Protein AF-0000000068954124 (afdb_homodimer)

Sequence (222 aa):
MAGISTHVLDVSLGRPVAGMQVELFDVATQPPRLIARTRTNHDGRTDTPMLPPAQARTGEFELRFWVADYFRTPDVFADIVPVRFTIADAAQHYHVPLLCSPWSFGTYRGSMAGISTHVLDVSLGRPVAGMQVELFDVATQPPRLIARTRTNHDGRTDTPMLPPAQARTGEFELRFWVADYFRTPDVFADIVPVRFTIADAAQHYHVPLLCSPWSFGTYRGS

Secondary structure (DSSP, 8-state):
--EEE-BEEETTTTEE--S-EEEEEETTSSS-EEEEEEE--TTSB-SS-SB-GGG---EEEEEEEEHHHHH--TT-S-SEEEEEEEES-TTSEEE--EEEETTEEEEE-B-/--EEE-BEEETTTTEE--S-EEEEEETTSSS-EEEEEEE--TTSB-SS-SB-GGG---EEEEEEEEHHHHH--TT-S-SEEEEEEEES-TTSEEE--EEEETTEEEEE-B-

Foldseek 3Di:
DFAEWEWEAAPVVRATQWFWKKWKWQVVDVVIHTQDIDTQHRRRIDPAGNTHLVRFDWGKMKMKIQPCVRVVDPQQDDRIDIDIDTDPDSVDYWYWYWYDHSHDIDIDTDD/DFAEWEAEAAVVVRATQWFWKKWKWQVVDVVIHTQDIDTAHRRRIDPAGNTHLVRQDWGKMKMKIQPCVRVVDPQQDDRIDIDIDTDPDSNDYWYWYWYDHSHDIDIDTDD

Organism: Cupriavidus necator (strain ATCC 17699 / DSM 428 / KCTC 22496 / NCIMB 10442 / H16 / Stanier 337) (NCBI:txid381666)

Nearest PDB structures (foldseek):
  8uw4-assembly2_F-2  TM=9.513E-01  e=6.719E-13  Herbaspirillum seropedicae
  2g5u-assembly1_B-2  TM=8.883E-01  e=4.784E-08  Homo sapiens
  8hy4-assembly1_A-2  TM=8.789E-01  e=9.890E-08  Homo sapiens
  7ybr-assembly1_A-2  TM=8.818E-01  e=1.106E-07  Homo sapiens
  5h0w-assembly1_A  TM=8.660E-01  e=3.997E-07  Homo sapiens

InterPro domains:
  IPR014306 Hydroxyisourate hydrolase [TIGR02962] (2-111)
  IPR014306 Hydroxyisourate hydrolase [cd05822] (2-111)
  IPR023416 Transthyretin/hydroxyisourate hydrolase domain [PF00576] (4-110)
  IPR023416 Transthyretin/hydroxyisourate hydrolase domain [PTHR10395] (4-111)
  IPR036817 Transthyretin/hydroxyisourate hydrolase domain superfamily [G3DSA:2.60.40.180] (1-111)
  IPR036817 Transthyretin/hydroxyisourate hydrolase domain superfamily [SSF49472] (2-111)

Solvent-accessible surface area (backbone atoms only — not comparable to full-atom values): 11209 Å² total; per-residue (Å²): 115,29,21,33,38,50,38,33,32,30,63,80,76,70,39,52,38,54,65,36,46,37,35,36,29,38,56,77,44,88,72,62,39,81,74,37,74,51,49,23,36,84,74,6,24,51,94,55,53,68,36,43,51,93,69,41,54,59,48,41,35,31,38,37,35,40,47,35,82,67,64,73,50,94,75,41,35,37,47,50,45,51,48,40,33,50,40,87,52,36,73,48,44,41,26,48,34,39,41,30,45,59,49,32,38,32,39,37,71,41,123,113,28,20,32,39,50,38,33,32,30,62,81,76,71,39,52,37,55,64,36,44,39,34,35,28,38,56,78,44,87,72,62,40,81,76,36,74,51,48,22,35,83,74,5,24,51,94,58,53,69,37,42,52,94,68,41,53,60,49,40,34,32,38,37,36,40,48,35,81,66,66,71,50,96,75,40,35,38,47,48,46,52,48,38,32,51,38,87,52,36,73,49,43,41,27,49,35,39,42,30,45,58,48,32,38,32,38,37,72,42,124

Structure (mmCIF, N/CA/C/O backbone):
data_AF-0000000068954124-model_v1
#
loop_
_entity.id
_entity.type
_entity.pdbx_description
1 polymer '5-hydroxyisourate hydrolase'
#
loop_
_atom_site.group_PDB
_atom_site.id
_atom_site.type_symbol
_atom_site.label_atom_id
_atom_site.label_alt_id
_atom_site.label_comp_id
_ato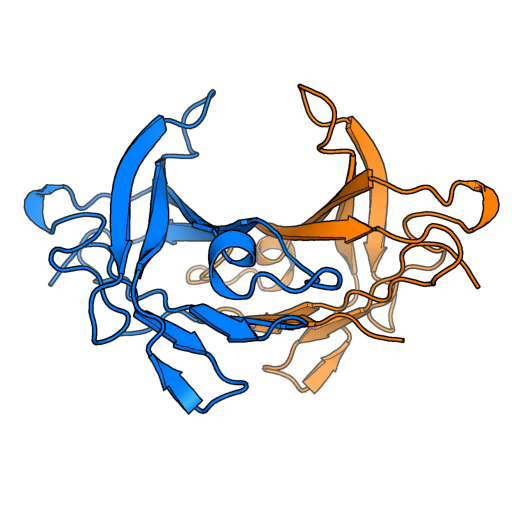m_site.label_asym_id
_atom_site.label_entity_id
_atom_site.label_seq_id
_atom_site.pdbx_PDB_ins_code
_atom_site.Cartn_x
_atom_site.Cartn_y
_atom_site.Cartn_z
_atom_site.occupancy
_atom_site.B_iso_or_equiv
_atom_site.auth_seq_id
_atom_site.auth_comp_id
_atom_site.auth_asym_id
_atom_site.auth_atom_id
_atom_site.pdbx_PDB_model_num
ATOM 1 N N . MET A 1 1 ? 1.041 24.094 5.43 1 79.06 1 MET A N 1
ATOM 2 C CA . MET A 1 1 ? 1.465 23.875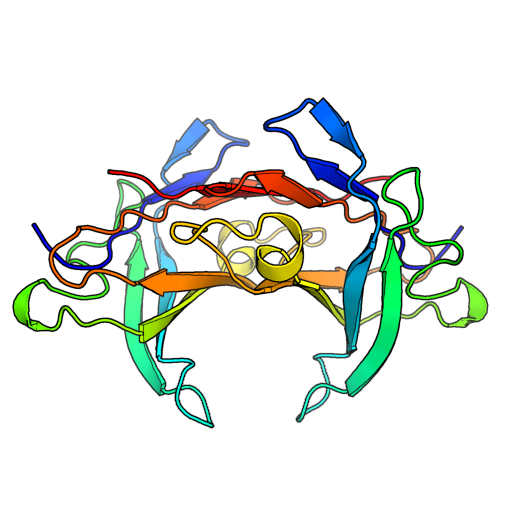 6.809 1 79.06 1 MET A CA 1
ATOM 3 C C . MET A 1 1 ? 1.896 22.438 7.027 1 79.06 1 MET A C 1
ATOM 5 O O . MET A 1 1 ? 1.489 21.547 6.285 1 79.06 1 MET A O 1
ATOM 9 N N . ALA A 1 2 ? 2.945 22.109 7.898 1 90.88 2 ALA A N 1
ATOM 10 C CA . ALA A 1 2 ? 3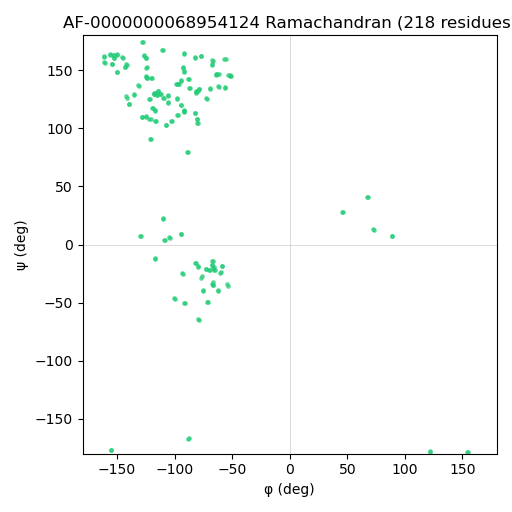.535 20.812 8.219 1 90.88 2 ALA A CA 1
ATOM 11 C C . ALA A 1 2 ? 2.475 19.828 8.711 1 90.88 2 ALA A C 1
ATOM 13 O O . ALA A 1 2 ? 1.356 20.234 9.047 1 90.88 2 ALA A O 1
ATOM 14 N N . GLY A 1 3 ? 2.832 18.516 8.609 1 95.75 3 GLY A N 1
ATOM 15 C CA . GLY A 1 3 ? 1.914 17.5 9.102 1 95.75 3 GLY A CA 1
ATOM 16 C C . GLY A 1 3 ? 1.503 16.5 8.039 1 95.75 3 GLY A C 1
ATOM 17 O O . GLY A 1 3 ? 2.084 16.469 6.953 1 95.75 3 GLY A O 1
ATOM 18 N N . ILE A 1 4 ? 0.629 15.586 8.477 1 97.75 4 ILE A N 1
ATOM 19 C CA . ILE A 1 4 ? 0.123 14.555 7.586 1 97.75 4 ILE A CA 1
ATOM 20 C C . ILE A 1 4 ? -1.399 14.641 7.5 1 97.75 4 ILE A C 1
ATOM 22 O O . ILE A 1 4 ? -2.084 14.656 8.523 1 97.75 4 ILE A O 1
ATOM 26 N N . SER A 1 5 ? -1.909 14.758 6.312 1 97.88 5 SER A N 1
ATOM 27 C CA . SER A 1 5 ? -3.346 14.695 6.059 1 97.88 5 SER A CA 1
ATOM 28 C C . SER A 1 5 ? -3.672 13.664 4.988 1 97.88 5 SER A C 1
ATOM 30 O O . SER A 1 5 ? -2.779 13.188 4.281 1 97.88 5 SER A O 1
ATOM 32 N N . THR A 1 6 ? -4.938 13.273 4.949 1 98.31 6 THR A N 1
ATOM 33 C CA . THR A 1 6 ? -5.34 12.297 3.945 1 98.31 6 THR A CA 1
ATOM 34 C C . THR A 1 6 ? -6.758 12.578 3.453 1 98.31 6 THR A C 1
ATOM 36 O O . THR A 1 6 ? -7.469 13.398 4.035 1 98.31 6 THR A O 1
ATOM 39 N N . HIS A 1 7 ? -7.027 12.023 2.32 1 98.25 7 HIS A N 1
ATOM 40 C CA . HIS A 1 7 ? -8.32 11.992 1.648 1 98.25 7 HIS A CA 1
ATOM 41 C C . HIS A 1 7 ? -8.555 10.641 0.982 1 98.25 7 HIS A C 1
ATOM 43 O O . HIS A 1 7 ? -7.691 10.141 0.253 1 98.25 7 HIS A O 1
ATOM 49 N N . VAL A 1 8 ? -9.703 10.023 1.312 1 98.81 8 VAL A N 1
ATOM 50 C CA . VAL A 1 8 ? -9.992 8.734 0.701 1 98.81 8 VAL A CA 1
ATOM 51 C C . VAL A 1 8 ? -11.133 8.875 -0.304 1 98.81 8 VAL A C 1
ATOM 53 O O . VAL A 1 8 ? -12.188 9.422 0.021 1 98.81 8 VAL A O 1
ATOM 56 N N . LEU A 1 9 ? -10.914 8.453 -1.483 1 98.81 9 LEU A N 1
ATOM 57 C CA . LEU A 1 9 ? -11.891 8.492 -2.561 1 98.81 9 LEU A CA 1
ATOM 58 C C . LEU A 1 9 ? -12.219 7.078 -3.045 1 98.81 9 LEU A C 1
ATOM 60 O O . LEU A 1 9 ? -11.312 6.289 -3.314 1 98.81 9 LEU A O 1
ATOM 64 N N . ASP A 1 10 ? -13.516 6.715 -3.141 1 98.38 10 ASP A N 1
ATOM 65 C CA . ASP A 1 10 ? -13.984 5.539 -3.865 1 98.38 10 ASP A CA 1
ATOM 66 C C . ASP A 1 10 ? -14.047 5.809 -5.367 1 98.38 10 ASP A C 1
ATOM 68 O O . ASP A 1 10 ? -14.977 6.449 -5.848 1 98.38 10 ASP A O 1
ATOM 72 N N . VAL A 1 11 ? -13.109 5.27 -6.012 1 97.81 11 VAL A N 1
ATOM 73 C CA . VAL A 1 11 ? -13.008 5.621 -7.426 1 97.81 11 VAL A CA 1
ATOM 74 C C . VAL A 1 11 ? -14.023 4.82 -8.234 1 97.81 11 VAL A C 1
ATOM 76 O O . VAL A 1 11 ? -14.328 5.168 -9.375 1 97.81 11 VAL A O 1
ATOM 79 N N . SER A 1 12 ? -14.555 3.715 -7.715 1 95.62 12 SER A N 1
ATOM 80 C CA . SER A 1 12 ? -15.594 2.957 -8.414 1 95.62 12 SER A CA 1
ATOM 81 C C . SER A 1 12 ? -16.906 3.725 -8.445 1 95.62 12 SER A C 1
ATOM 83 O O . SER A 1 12 ? -17.734 3.51 -9.336 1 95.62 12 SER A O 1
ATOM 85 N N . LEU A 1 13 ? -17.109 4.645 -7.578 1 96.44 13 LEU A N 1
ATOM 86 C CA . LEU A 1 13 ? -18.344 5.43 -7.512 1 96.44 13 LEU A CA 1
ATOM 87 C C . LEU A 1 13 ? -18.062 6.902 -7.777 1 96.44 13 LEU A C 1
ATOM 89 O O . LEU A 1 13 ? -18.984 7.691 -7.969 1 96.44 13 LEU A O 1
ATOM 93 N N . GLY A 1 14 ? -16.812 7.27 -7.766 1 97.31 14 GLY A N 1
ATOM 94 C CA . GLY A 1 14 ? -16.422 8.664 -7.953 1 97.31 14 GLY A CA 1
ATOM 95 C C . GLY A 1 14 ? -16.844 9.555 -6.801 1 97.31 14 GLY A C 1
ATOM 96 O O . GLY A 1 14 ? -17.297 10.68 -7.02 1 97.31 14 GLY A O 1
ATOM 97 N N . ARG A 1 15 ? -16.688 9.031 -5.566 1 98.31 15 ARG A N 1
ATOM 98 C CA . ARG A 1 15 ? -17.141 9.797 -4.406 1 98.31 15 ARG A CA 1
ATOM 99 C C . ARG A 1 15 ? -16.188 9.625 -3.234 1 98.31 15 ARG A C 1
ATOM 101 O O . ARG A 1 15 ? -15.492 8.617 -3.133 1 98.31 15 ARG A O 1
ATOM 108 N N . PRO A 1 16 ? -16.203 10.664 -2.316 1 98.62 16 PRO A N 1
ATOM 109 C CA . PRO A 1 16 ? -15.414 10.5 -1.093 1 98.62 16 PRO A CA 1
ATOM 110 C C . PRO A 1 16 ? -15.898 9.336 -0.234 1 98.62 16 PRO A C 1
ATOM 112 O O . PRO A 1 16 ? -17.094 9.016 -0.235 1 98.62 16 PRO A O 1
ATOM 115 N N . VAL A 1 17 ? -15.016 8.703 0.433 1 98.56 17 VAL A N 1
ATOM 116 C CA . VAL A 1 17 ? -15.352 7.609 1.34 1 98.56 17 VAL A CA 1
ATOM 117 C C . VAL A 1 17 ? -15.562 8.156 2.752 1 98.56 17 VAL A C 1
ATOM 119 O O . VAL A 1 17 ? -14.625 8.672 3.367 1 98.56 17 VAL A O 1
ATOM 122 N N . ALA A 1 18 ? -16.734 8.086 3.279 1 98.31 18 ALA A N 1
ATOM 123 C CA . ALA A 1 18 ? -17.047 8.492 4.648 1 98.31 18 ALA A CA 1
ATOM 124 C C . ALA A 1 18 ? -17.047 7.293 5.59 1 98.31 18 ALA A C 1
ATOM 126 O O . ALA A 1 18 ? -17.5 6.207 5.223 1 98.31 18 ALA A O 1
ATOM 127 N N . GLY A 1 19 ? -16.469 7.465 6.797 1 98.19 19 GLY A N 1
ATOM 128 C CA . GLY A 1 19 ? -16.625 6.492 7.871 1 98.19 19 GLY A CA 1
ATOM 129 C C . GLY A 1 19 ? -15.555 5.41 7.84 1 98.19 19 GLY A C 1
ATOM 130 O O . GLY A 1 19 ? -15.656 4.422 8.57 1 98.19 19 GLY A O 1
ATOM 131 N N . MET A 1 20 ? -14.586 5.531 7.008 1 98.44 20 MET A N 1
ATOM 132 C CA . MET A 1 20 ? -13.516 4.539 6.996 1 98.44 20 MET A CA 1
ATOM 133 C C . MET A 1 20 ? -12.531 4.793 8.125 1 98.44 20 MET A C 1
ATOM 135 O O . MET A 1 20 ? -12.086 5.926 8.328 1 98.44 20 MET A O 1
ATOM 139 N N . GLN A 1 21 ? -12.18 3.727 8.836 1 98.62 21 GLN A N 1
ATOM 140 C CA . GLN A 1 21 ? -11.133 3.828 9.844 1 98.62 21 GLN A CA 1
ATOM 141 C C . GLN A 1 21 ? -9.766 4.039 9.195 1 98.62 21 GLN A C 1
ATOM 143 O O . GLN A 1 21 ? -9.43 3.375 8.211 1 98.62 21 GLN A O 1
ATOM 148 N N . VAL A 1 22 ? -9 4.969 9.719 1 98.81 22 VAL A N 1
ATOM 149 C CA . VAL A 1 22 ? -7.625 5.258 9.32 1 98.81 22 VAL A CA 1
ATOM 150 C C . VAL A 1 22 ? -6.734 5.352 10.562 1 98.81 22 VAL A C 1
ATOM 152 O O . VAL A 1 22 ? -7.121 5.953 11.562 1 98.81 22 VAL A O 1
ATOM 155 N N . GLU A 1 23 ? -5.578 4.75 10.445 1 98.88 23 GLU A N 1
ATOM 156 C CA . GLU A 1 23 ? -4.582 4.809 11.516 1 98.88 23 GLU A CA 1
ATOM 157 C C . GLU A 1 23 ? -3.246 5.328 11 1 98.88 23 GLU A C 1
ATOM 159 O O . GLU A 1 23 ? -2.857 5.043 9.867 1 98.88 23 GLU A O 1
ATOM 164 N N . LEU A 1 24 ? -2.58 6.07 11.852 1 98.81 24 LEU A N 1
ATOM 165 C CA . LEU A 1 24 ? -1.217 6.508 11.578 1 98.81 24 LEU A CA 1
ATOM 166 C C . LEU A 1 24 ? -0.238 5.902 12.578 1 98.81 24 LEU A C 1
ATOM 168 O O . LEU A 1 24 ? -0.451 5.988 13.789 1 98.81 24 LEU A O 1
ATOM 172 N N . PHE A 1 25 ? 0.817 5.297 12.039 1 98.69 25 PHE A N 1
ATOM 173 C CA . PHE A 1 25 ? 1.837 4.676 12.875 1 98.69 25 PHE A CA 1
ATOM 174 C C . PHE A 1 25 ? 3.201 5.309 12.633 1 98.69 25 PHE A C 1
ATOM 176 O O . PHE A 1 25 ? 3.514 5.703 11.508 1 98.69 25 PHE A O 1
ATOM 183 N N . ASP A 1 26 ? 3.98 5.438 13.734 1 98.19 26 ASP A N 1
ATOM 184 C CA . ASP A 1 26 ? 5.43 5.559 13.633 1 98.19 26 ASP A CA 1
ATOM 185 C C . ASP A 1 26 ? 6.09 4.191 13.477 1 98.19 26 ASP A C 1
ATOM 187 O O . ASP A 1 26 ? 6.102 3.389 14.414 1 98.19 26 ASP A O 1
ATOM 191 N N . VAL A 1 27 ? 6.676 3.961 12.312 1 97.38 27 VAL A N 1
ATOM 192 C CA . VAL A 1 27 ? 7.168 2.611 12.055 1 97.38 27 VAL A CA 1
ATOM 193 C C . VAL A 1 27 ? 8.688 2.576 12.211 1 97.38 27 VAL A C 1
ATOM 195 O O . VAL A 1 27 ? 9.32 1.562 11.914 1 97.38 27 VAL A O 1
ATOM 198 N N . ALA A 1 28 ? 9.273 3.613 12.625 1 94.56 28 ALA A N 1
ATOM 199 C CA . ALA A 1 28 ? 10.688 3.609 12.984 1 94.56 28 ALA A CA 1
ATOM 200 C C . ALA A 1 28 ? 10.914 2.863 14.297 1 94.56 28 ALA A C 1
ATOM 202 O O . ALA A 1 28 ? 12.039 2.455 14.602 1 94.56 28 ALA A O 1
ATOM 203 N N . THR A 1 29 ? 9.859 2.754 15.07 1 91.31 29 THR A N 1
ATOM 204 C CA . THR A 1 29 ? 9.945 2.016 16.328 1 91.31 29 THR A CA 1
ATOM 205 C C . THR A 1 29 ? 9.531 0.56 16.125 1 91.31 29 THR A C 1
ATOM 207 O O . THR A 1 29 ? 8.766 0.245 15.211 1 91.31 29 THR A O 1
ATOM 210 N N . GLN A 1 30 ? 10.07 -0.326 16.984 1 88.5 30 GLN A N 1
ATOM 211 C CA . GLN A 1 30 ? 9.695 -1.735 16.969 1 88.5 30 GLN A CA 1
ATOM 212 C C . GLN A 1 30 ? 9.219 -2.189 18.344 1 88.5 30 GLN A C 1
ATOM 214 O O . GLN A 1 30 ? 10 -2.215 19.297 1 88.5 30 GLN A O 1
ATOM 219 N N . PRO A 1 31 ? 7.949 -2.492 18.594 1 93.25 31 PRO A N 1
ATOM 220 C CA . PRO A 1 31 ? 6.93 -2.535 17.531 1 93.25 31 PRO A CA 1
ATOM 221 C C . PRO A 1 31 ? 6.473 -1.145 17.109 1 93.25 31 PRO A C 1
ATOM 223 O O . PRO A 1 31 ? 6.742 -0.158 17.797 1 93.25 31 PRO A O 1
ATOM 226 N N . PRO A 1 32 ? 5.812 -1.054 15.875 1 96.38 32 PRO A N 1
ATOM 227 C CA . PRO A 1 32 ? 5.281 0.245 15.453 1 96.38 32 PRO A CA 1
ATOM 228 C C . PRO A 1 32 ? 4.41 0.903 16.516 1 96.38 32 PRO A C 1
ATOM 230 O O . PRO A 1 32 ? 3.637 0.221 17.203 1 96.38 32 PRO A O 1
ATOM 233 N N . ARG A 1 33 ? 4.508 2.203 16.562 1 97.75 33 ARG A N 1
ATOM 234 C CA . ARG A 1 33 ? 3.742 2.947 17.562 1 97.75 33 ARG A CA 1
ATOM 235 C C . ARG A 1 33 ? 2.559 3.664 16.906 1 97.75 33 ARG A C 1
ATOM 237 O O . ARG A 1 33 ? 2.73 4.43 15.961 1 97.75 33 ARG A O 1
ATOM 244 N N . LEU A 1 34 ? 1.387 3.428 17.5 1 98.44 34 LEU A N 1
ATOM 245 C CA . LEU A 1 34 ? 0.181 4.113 17.047 1 98.44 34 LEU A CA 1
ATOM 246 C C . LEU A 1 34 ? 0.207 5.582 17.453 1 98.44 34 LEU A C 1
ATOM 248 O O . LEU A 1 34 ? 0.395 5.906 18.625 1 98.44 34 LEU A O 1
ATOM 252 N N . ILE A 1 35 ? 0.043 6.492 16.5 1 98.06 35 ILE A N 1
ATOM 253 C CA . ILE A 1 35 ? 0.047 7.934 16.75 1 98.06 35 ILE A CA 1
ATOM 254 C C . ILE A 1 35 ? -1.389 8.453 16.797 1 98.06 35 ILE A C 1
ATOM 256 O O . ILE A 1 35 ? -1.73 9.25 17.672 1 98.06 35 ILE A O 1
ATOM 260 N N . ALA A 1 36 ? -2.191 8.039 15.836 1 98.19 36 ALA A N 1
ATOM 261 C CA . ALA A 1 36 ? -3.57 8.508 15.734 1 98.19 36 ALA A CA 1
ATOM 262 C C . ALA A 1 36 ? -4.465 7.445 15.102 1 98.19 36 ALA A C 1
ATOM 264 O O . ALA A 1 36 ? -4 6.621 14.312 1 98.19 36 ALA A O 1
ATOM 265 N N . ARG A 1 37 ? -5.664 7.402 15.469 1 98.62 37 ARG A N 1
ATOM 266 C CA . ARG A 1 37 ? -6.75 6.609 14.898 1 98.62 37 ARG A CA 1
ATOM 267 C C . ARG A 1 37 ? -8.016 7.438 14.75 1 98.62 37 ARG A C 1
ATOM 269 O O . ARG A 1 37 ? -8.438 8.117 15.688 1 98.62 37 ARG A O 1
ATOM 276 N N . THR A 1 38 ? -8.57 7.418 13.633 1 98.56 38 THR A N 1
ATOM 277 C CA . THR A 1 38 ? -9.789 8.18 13.398 1 98.56 38 THR A CA 1
ATOM 278 C C . THR A 1 38 ? -10.594 7.574 12.25 1 98.56 38 THR A C 1
ATOM 280 O O . THR A 1 38 ? -10.312 6.453 11.812 1 98.56 38 THR A O 1
ATOM 283 N N . ARG A 1 39 ? -11.719 8.195 11.867 1 98.62 39 ARG A N 1
ATOM 284 C CA . ARG A 1 39 ? -12.547 7.828 10.719 1 98.62 39 ARG A CA 1
ATOM 285 C C . ARG A 1 39 ? -12.719 9.008 9.773 1 98.62 39 ARG A C 1
ATOM 287 O O . ARG A 1 39 ? -12.805 10.156 10.211 1 98.62 39 ARG A O 1
ATOM 294 N N . THR A 1 40 ? -12.742 8.711 8.516 1 98.75 40 THR A N 1
ATOM 295 C CA . THR A 1 40 ? -12.961 9.773 7.543 1 98.75 40 THR A CA 1
ATOM 296 C C . THR A 1 40 ? -14.352 10.383 7.715 1 98.75 40 THR A C 1
ATOM 298 O O . THR A 1 40 ? -15.297 9.695 8.102 1 98.75 40 THR A O 1
ATOM 301 N N . ASN A 1 41 ? -14.453 11.703 7.453 1 98.69 41 ASN A N 1
ATOM 302 C CA . ASN A 1 41 ? -15.727 12.398 7.531 1 98.69 41 ASN A CA 1
ATOM 303 C C . ASN A 1 41 ? -16.5 12.328 6.211 1 98.69 41 ASN A C 1
ATOM 305 O O . ASN A 1 41 ? -16.172 11.508 5.348 1 98.69 41 ASN A O 1
ATOM 309 N N . HIS A 1 42 ? -17.531 13.133 6.035 1 98.19 42 HIS A N 1
ATOM 310 C CA . HIS A 1 42 ? -18.422 13.062 4.883 1 98.19 42 HIS A CA 1
ATOM 311 C C . HIS A 1 42 ? -17.688 13.43 3.596 1 98.19 42 HIS A C 1
ATOM 313 O O . HIS A 1 42 ? -18.141 13.07 2.502 1 98.19 42 HIS A O 1
ATOM 319 N N . ASP A 1 43 ? -16.578 14.156 3.693 1 98.25 43 ASP A N 1
ATOM 320 C CA . ASP A 1 43 ? -15.773 14.547 2.537 1 98.25 43 ASP A CA 1
ATOM 321 C C . ASP A 1 43 ? -14.625 13.562 2.301 1 98.25 43 ASP A C 1
ATOM 323 O O . ASP A 1 43 ? -13.703 13.844 1.537 1 98.25 43 ASP A O 1
ATOM 327 N N . GLY A 1 44 ? -14.617 12.461 2.99 1 98.69 44 GLY A N 1
ATOM 328 C CA . GLY A 1 44 ? -13.555 11.484 2.844 1 98.69 44 GLY A CA 1
ATOM 329 C C . GLY A 1 44 ? -12.242 11.93 3.459 1 98.69 44 GLY A C 1
ATOM 330 O O . GLY A 1 44 ? -11.188 11.383 3.135 1 98.69 44 GLY A O 1
ATOM 331 N N . ARG A 1 45 ? -12.305 12.969 4.254 1 98.62 45 ARG A N 1
ATOM 332 C CA . ARG A 1 45 ? -11.141 13.523 4.938 1 98.62 45 ARG A CA 1
ATOM 333 C C . ARG A 1 45 ? -11.219 13.273 6.441 1 98.62 45 ARG A C 1
ATOM 335 O O . ARG A 1 45 ? -12.203 12.727 6.934 1 98.62 45 ARG A O 1
ATOM 342 N N . THR A 1 46 ? -10.117 13.5 7.125 1 98.12 46 THR A N 1
ATOM 343 C CA . THR A 1 46 ? -10.164 13.531 8.586 1 98.12 46 THR A CA 1
ATOM 344 C C . THR A 1 46 ? -10.406 14.953 9.086 1 98.12 46 THR A C 1
ATOM 346 O O . THR A 1 46 ? -9.953 15.922 8.461 1 98.12 46 THR A O 1
ATOM 349 N N . ASP A 1 47 ? -11.086 15.039 10.234 1 97.5 47 ASP A N 1
ATOM 350 C CA . ASP A 1 47 ? -11.453 16.359 10.75 1 97.5 47 ASP A CA 1
ATOM 351 C C . ASP A 1 47 ? -10.211 17.141 11.164 1 97.5 47 ASP A C 1
ATOM 353 O O . ASP A 1 47 ? -10.203 18.375 11.109 1 97.5 47 ASP A O 1
ATOM 357 N N . THR A 1 48 ? -9.242 16.531 11.664 1 96.62 48 THR A N 1
ATOM 358 C CA . THR A 1 48 ? -7.938 17.094 11.992 1 96.62 48 THR A CA 1
ATOM 359 C C . THR A 1 48 ? -6.824 16.312 11.305 1 96.62 48 THR A C 1
ATOM 361 O O . THR A 1 48 ? -7 15.148 10.961 1 96.62 48 THR A O 1
ATOM 364 N N . PRO A 1 49 ? -5.727 17.031 11.039 1 97 49 PRO A N 1
ATOM 365 C CA . PRO A 1 49 ? -4.617 16.266 10.453 1 97 49 PRO A CA 1
ATOM 366 C C . PRO A 1 49 ? -4.258 15.031 11.258 1 97 49 PRO A C 1
ATOM 368 O O . PRO A 1 49 ? -4.34 15.047 12.492 1 97 49 PRO A O 1
ATOM 371 N N . MET A 1 50 ? -3.844 13.984 10.523 1 98.06 50 MET A N 1
ATOM 372 C CA . MET A 1 50 ? -3.422 12.75 11.18 1 98.06 50 MET A CA 1
ATOM 373 C C . MET A 1 50 ? -2.207 12.992 12.07 1 98.06 50 MET A C 1
ATOM 375 O O . MET A 1 50 ? -2.061 12.359 13.117 1 98.06 50 MET A O 1
ATOM 379 N N . LEU A 1 51 ? -1.328 13.781 11.633 1 97.75 51 LEU A N 1
ATOM 380 C CA . LEU A 1 51 ? -0.242 14.375 12.406 1 97.75 51 LEU A CA 1
ATOM 381 C C . LEU A 1 51 ? -0.302 15.891 12.344 1 97.75 51 LEU A C 1
ATOM 383 O O . LEU A 1 51 ? 0.005 16.484 11.312 1 97.75 51 LEU A O 1
ATOM 387 N N . PRO A 1 52 ? -0.678 16.531 13.445 1 95.5 52 PRO A N 1
ATOM 388 C CA . PRO A 1 52 ? -0.779 18 13.406 1 95.5 52 PRO A CA 1
ATOM 389 C C . PRO A 1 52 ? 0.579 18.672 13.25 1 95.5 52 PRO A C 1
ATOM 391 O O . PRO A 1 52 ? 1.61 18.094 13.586 1 95.5 52 PRO A O 1
ATOM 394 N N . PRO A 1 53 ? 0.491 19.906 12.773 1 94.75 53 PRO A N 1
ATOM 395 C CA . PRO A 1 53 ? 1.74 20.625 12.547 1 94.75 53 PRO A CA 1
ATOM 396 C C . PRO A 1 53 ? 2.629 20.688 13.789 1 94.75 53 PRO A C 1
ATOM 398 O O . PRO A 1 53 ? 3.854 20.594 13.68 1 94.75 53 PRO A O 1
ATOM 401 N N . ALA A 1 54 ? 2.086 20.766 14.945 1 95 54 ALA A N 1
ATOM 402 C CA . ALA A 1 54 ? 2.84 20.906 16.188 1 95 54 ALA A CA 1
ATOM 403 C C . ALA A 1 54 ? 3.66 19.641 16.469 1 95 54 ALA A C 1
ATOM 405 O O . ALA A 1 54 ? 4.621 19.688 17.234 1 95 54 ALA A O 1
ATOM 406 N N . GLN A 1 55 ? 3.32 18.547 15.883 1 95.75 55 GLN A N 1
ATOM 407 C CA . GLN A 1 55 ? 4 17.281 16.109 1 95.75 55 GLN A CA 1
ATOM 408 C C . GLN A 1 55 ? 4.828 16.875 14.891 1 95.75 55 GLN A C 1
ATOM 410 O O . GLN A 1 55 ? 5.367 15.766 14.844 1 95.75 55 GLN A O 1
ATOM 415 N N . ALA A 1 56 ? 4.852 17.734 13.906 1 95.38 56 ALA A N 1
ATOM 416 C CA . ALA A 1 56 ? 5.551 17.422 12.664 1 95.38 56 ALA A CA 1
ATOM 417 C C . ALA A 1 56 ? 7.012 17.078 12.93 1 95.38 56 ALA A C 1
ATOM 419 O O . ALA A 1 56 ? 7.684 17.75 13.719 1 95.38 56 ALA A O 1
ATOM 420 N N . ARG A 1 57 ? 7.527 16.047 12.32 1 95.81 57 ARG A N 1
ATOM 421 C CA . ARG A 1 57 ? 8.898 15.57 12.445 1 95.81 57 ARG A CA 1
ATOM 422 C C . ARG A 1 57 ? 9.273 14.664 11.273 1 95.81 57 ARG A C 1
ATOM 424 O O . ARG A 1 57 ? 8.391 14.102 10.617 1 95.81 57 ARG A O 1
ATOM 431 N N . THR A 1 58 ? 10.539 14.594 11.055 1 95.81 58 THR A N 1
ATOM 432 C CA . THR A 1 58 ? 11.039 13.609 10.102 1 95.81 58 THR A CA 1
ATOM 433 C C . THR A 1 58 ? 10.844 12.195 10.633 1 95.81 58 THR A C 1
ATOM 435 O O . THR A 1 58 ? 10.711 11.992 11.844 1 95.81 58 THR A O 1
ATOM 438 N N . GLY A 1 59 ? 10.766 11.234 9.742 1 95.19 59 GLY A N 1
ATOM 439 C CA . GLY A 1 59 ? 10.617 9.852 10.172 1 95.19 59 GLY A CA 1
ATOM 440 C C . GLY A 1 59 ? 9.938 8.969 9.141 1 95.19 59 GLY A C 1
ATOM 441 O O . GLY A 1 59 ? 9.75 9.3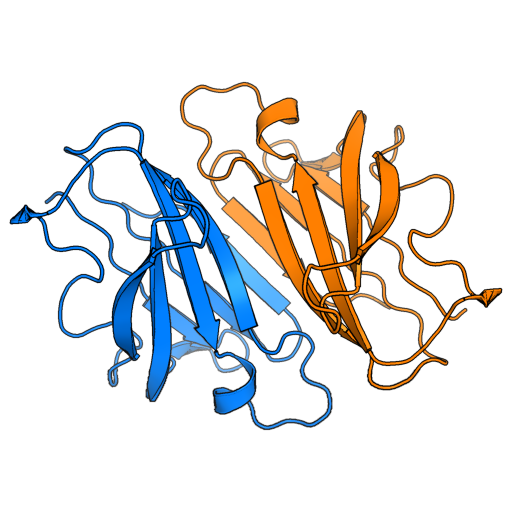83 7.996 1 95.19 59 GLY A O 1
ATOM 442 N N . GLU A 1 60 ? 9.773 7.758 9.531 1 96.88 60 GLU A N 1
ATOM 443 C CA . GLU A 1 60 ? 9.078 6.75 8.742 1 96.88 60 GLU A CA 1
ATOM 444 C C . GLU A 1 60 ? 7.691 6.461 9.312 1 96.88 60 GLU A C 1
ATOM 446 O O . GLU A 1 60 ? 7.559 6.078 10.477 1 96.88 60 GLU A O 1
ATOM 451 N N . PHE A 1 61 ? 6.723 6.656 8.477 1 98.12 61 PHE A N 1
ATOM 452 C CA . PHE A 1 61 ? 5.336 6.559 8.906 1 98.12 61 PHE A CA 1
ATOM 453 C C . PHE A 1 61 ? 4.562 5.57 8.047 1 98.12 61 PHE A C 1
ATOM 455 O O . PHE A 1 61 ? 5.012 5.207 6.953 1 98.12 61 PHE A O 1
ATOM 462 N N . GLU A 1 62 ? 3.482 5.129 8.578 1 98.75 62 GLU A N 1
ATOM 463 C CA . GLU A 1 62 ? 2.557 4.273 7.844 1 98.75 62 GLU A CA 1
ATOM 464 C C . GLU A 1 62 ? 1.106 4.652 8.133 1 98.75 62 GLU A C 1
ATOM 466 O O . GLU A 1 62 ? 0.699 4.727 9.297 1 98.75 62 GLU A O 1
ATOM 471 N N . LEU A 1 63 ? 0.396 5 7.094 1 98.81 63 LEU A N 1
ATOM 472 C CA . LEU A 1 63 ? -1.06 5.055 7.184 1 98.81 63 LEU A CA 1
ATOM 473 C C . LEU A 1 63 ? -1.672 3.689 6.883 1 98.81 63 LEU A C 1
ATOM 475 O O . LEU A 1 63 ? -1.26 3.014 5.941 1 98.81 63 LEU A O 1
ATOM 479 N N . ARG A 1 64 ? -2.602 3.256 7.656 1 98.81 64 ARG A N 1
ATOM 480 C CA . ARG A 1 64 ? -3.361 2.037 7.402 1 98.81 64 ARG A CA 1
ATOM 481 C C . ARG A 1 64 ? -4.84 2.348 7.188 1 98.81 64 ARG A C 1
ATOM 483 O O . ARG A 1 64 ? -5.504 2.871 8.086 1 98.81 64 ARG A O 1
ATOM 490 N N . PHE A 1 65 ? -5.301 2.084 6.02 1 98.81 65 PHE A N 1
ATOM 491 C CA . PHE A 1 65 ? -6.695 2.285 5.652 1 98.81 65 PHE A CA 1
ATOM 492 C C . PHE A 1 65 ? -7.477 0.978 5.75 1 98.81 65 PHE A C 1
ATOM 494 O O . PHE A 1 65 ? -7.105 -0.018 5.121 1 98.81 65 PHE A O 1
ATOM 501 N N . TRP A 1 66 ? -8.539 0.976 6.488 1 97.75 66 TRP A N 1
ATOM 502 C CA . TRP A 1 66 ? -9.336 -0.231 6.688 1 97.75 66 TRP A CA 1
ATOM 503 C C . TRP A 1 66 ? -10.398 -0.364 5.605 1 97.75 66 TRP A C 1
ATOM 505 O O . TRP A 1 66 ? -11.586 -0.176 5.871 1 97.75 66 TRP A O 1
ATOM 515 N N . VAL A 1 67 ? -10.047 -0.817 4.477 1 97.19 67 VAL A N 1
ATOM 516 C CA . VAL A 1 67 ? -10.797 -0.734 3.225 1 97.19 67 VAL A CA 1
ATOM 517 C C . VAL A 1 67 ? -11.945 -1.738 3.244 1 97.19 67 VAL A C 1
ATOM 519 O O . VAL A 1 67 ? -13.062 -1.42 2.834 1 97.19 67 VAL A O 1
ATOM 522 N N . ALA A 1 68 ? -11.703 -2.891 3.77 1 94.12 68 ALA A N 1
ATOM 523 C CA . ALA A 1 68 ? -12.719 -3.941 3.689 1 94.12 68 ALA A CA 1
ATOM 524 C C . ALA A 1 68 ? -13.945 -3.588 4.523 1 94.12 68 ALA A C 1
ATOM 526 O O . ALA A 1 68 ? -15.07 -3.967 4.18 1 94.12 68 ALA A O 1
ATOM 527 N N . ASP A 1 69 ? -13.703 -2.916 5.609 1 93.62 69 ASP A N 1
ATOM 528 C CA . ASP A 1 69 ? -14.812 -2.52 6.477 1 93.62 69 ASP A CA 1
ATOM 529 C C . ASP A 1 69 ? -15.805 -1.63 5.727 1 93.62 69 ASP A C 1
ATOM 531 O O . ASP A 1 69 ? -16.984 -1.608 6.047 1 93.62 69 ASP A O 1
ATOM 535 N N . TYR A 1 70 ? -15.367 -0.962 4.688 1 94.06 70 TYR A N 1
ATOM 536 C CA . TYR A 1 70 ? -16.203 -0.04 3.916 1 94.06 70 TYR A CA 1
ATOM 537 C C . TYR A 1 70 ? -16.875 -0.758 2.758 1 94.06 70 TYR A C 1
ATOM 539 O O . TYR A 1 70 ? -18.094 -0.63 2.57 1 94.06 70 TYR A O 1
ATOM 547 N N . PHE A 1 71 ? -16.234 -1.469 1.965 1 92.88 71 PHE A N 1
ATOM 548 C CA . PHE A 1 71 ? -16.781 -2.07 0.755 1 92.88 71 PHE A CA 1
ATOM 549 C C . PHE A 1 71 ? -17.641 -3.279 1.094 1 92.88 71 PHE A C 1
ATOM 551 O O . PHE A 1 71 ? -18.562 -3.619 0.346 1 92.88 71 PHE A O 1
ATOM 558 N N . ARG A 1 72 ? -17.484 -3.998 2.123 1 85.31 72 ARG A N 1
ATOM 559 C CA . ARG A 1 72 ? -18.234 -5.121 2.662 1 85.31 72 ARG A CA 1
ATOM 560 C C . ARG A 1 72 ? -18.594 -6.121 1.566 1 85.31 72 ARG A C 1
ATOM 562 O O . ARG A 1 72 ? -19.719 -6.605 1.498 1 85.31 72 ARG A O 1
ATOM 569 N N . THR A 1 73 ? -17.891 -6.281 0.498 1 85.44 73 THR A N 1
ATOM 570 C CA . THR A 1 73 ? -18.016 -7.328 -0.511 1 85.44 73 THR A CA 1
ATOM 571 C C . THR A 1 73 ? -17.062 -8.484 -0.223 1 85.44 73 THR A C 1
ATOM 573 O O . THR A 1 73 ? -15.938 -8.273 0.22 1 85.44 73 THR A O 1
ATOM 576 N N . PRO A 1 74 ? -17.578 -9.68 -0.458 1 81.62 74 PRO A N 1
ATOM 577 C CA . PRO A 1 74 ? -16.75 -10.844 -0.116 1 81.62 74 PRO A CA 1
ATOM 578 C C . PRO A 1 74 ? -15.508 -10.961 -0.991 1 81.62 74 PRO A C 1
ATOM 580 O O . PRO A 1 74 ? -14.562 -11.664 -0.63 1 81.62 74 PRO A O 1
ATOM 583 N N . ASP A 1 75 ? -15.461 -10.266 -2.045 1 84.75 75 ASP A N 1
ATOM 584 C CA . ASP A 1 75 ? -14.344 -10.469 -2.961 1 84.75 75 ASP A CA 1
ATOM 585 C C . ASP A 1 75 ? -13.406 -9.266 -2.957 1 84.75 75 ASP A C 1
ATOM 587 O O . ASP A 1 75 ? -12.688 -9.031 -3.93 1 84.75 75 ASP A O 1
ATOM 591 N N . VAL A 1 76 ? -13.492 -8.547 -1.866 1 90.19 76 VAL A N 1
ATOM 592 C CA . VAL A 1 76 ? -12.594 -7.402 -1.777 1 90.19 76 VAL A CA 1
ATOM 593 C C . VAL A 1 76 ? -11.141 -7.879 -1.795 1 90.19 76 VAL A C 1
ATOM 595 O O . VAL A 1 76 ? -10.805 -8.883 -1.172 1 90.19 76 VAL A O 1
ATOM 598 N N . PHE A 1 77 ? -10.391 -7.172 -2.557 1 92.56 77 PHE A N 1
ATOM 599 C CA . PHE A 1 77 ? -8.992 -7.512 -2.779 1 92.56 77 PHE A CA 1
ATOM 600 C C . PHE A 1 77 ? -8.164 -7.227 -1.535 1 92.56 77 PHE A C 1
ATOM 602 O O . PHE A 1 77 ? -7.395 -8.086 -1.087 1 92.56 77 PHE A O 1
ATOM 609 N N . ALA A 1 78 ? -8.25 -6.082 -0.929 1 94.69 78 ALA A N 1
ATOM 610 C CA . ALA A 1 78 ? -7.449 -5.668 0.218 1 94.69 78 ALA A CA 1
ATOM 611 C C . ALA A 1 78 ? -8.328 -5.414 1.439 1 94.69 78 ALA A C 1
ATOM 613 O O . ALA A 1 78 ? -9.352 -4.734 1.344 1 94.69 78 ALA A O 1
ATOM 614 N N . ASP A 1 79 ? -7.957 -6 2.602 1 94.38 79 ASP A N 1
ATOM 615 C CA . ASP A 1 79 ? -8.633 -5.707 3.863 1 94.38 79 ASP A CA 1
ATOM 616 C C . ASP A 1 79 ? -8.133 -4.391 4.453 1 94.38 79 ASP A C 1
ATOM 618 O O . ASP A 1 79 ? -8.867 -3.398 4.48 1 94.38 79 ASP A O 1
ATOM 622 N N . ILE A 1 80 ? -6.816 -4.379 4.805 1 97.38 80 ILE A N 1
ATOM 623 C CA . ILE A 1 80 ? -6.125 -3.178 5.25 1 97.38 80 ILE A CA 1
ATOM 624 C C . ILE A 1 80 ? -5.078 -2.77 4.219 1 97.38 80 ILE A C 1
ATOM 626 O O . ILE A 1 80 ? -4.34 -3.615 3.703 1 97.38 80 ILE A O 1
ATOM 630 N N . VAL A 1 81 ? -5.082 -1.496 3.814 1 98.56 81 VAL A N 1
ATOM 631 C CA . VAL A 1 81 ? -4.082 -0.974 2.889 1 98.56 81 VAL A CA 1
ATOM 632 C C . VAL A 1 81 ? -3.047 -0.153 3.656 1 98.56 81 VAL A C 1
ATOM 634 O O . VAL A 1 81 ? -3.33 0.965 4.09 1 98.56 81 VAL A O 1
ATOM 637 N N . PRO A 1 82 ? -1.896 -0.665 3.83 1 98.69 82 PRO A N 1
ATOM 638 C CA . PRO A 1 82 ? -0.81 0.134 4.402 1 98.69 82 PRO A CA 1
ATOM 639 C C . PRO A 1 82 ? -0.131 1.032 3.369 1 98.69 82 PRO A C 1
ATOM 641 O O . PRO A 1 82 ? 0.135 0.596 2.246 1 98.69 82 PRO A O 1
ATOM 644 N N . VAL A 1 83 ? 0.011 2.248 3.68 1 98.75 83 VAL A N 1
ATOM 645 C CA . VAL A 1 83 ? 0.802 3.199 2.906 1 98.75 83 VAL A CA 1
ATOM 646 C C . VAL A 1 83 ? 1.98 3.693 3.742 1 98.75 83 VAL A C 1
ATOM 648 O O . VAL A 1 83 ? 1.806 4.512 4.648 1 98.75 83 VAL A O 1
ATOM 651 N N . ARG A 1 84 ? 3.154 3.215 3.396 1 98.31 84 ARG A N 1
ATOM 652 C CA . ARG A 1 84 ? 4.363 3.611 4.109 1 98.31 84 ARG A CA 1
ATOM 653 C C . ARG A 1 84 ? 5.105 4.715 3.357 1 98.31 84 ARG A C 1
ATOM 655 O O . ARG A 1 84 ? 5.172 4.695 2.127 1 98.31 84 ARG A O 1
ATOM 662 N N . PHE A 1 85 ? 5.574 5.648 4.098 1 97.38 85 PHE A N 1
ATOM 663 C CA . PHE A 1 85 ? 6.301 6.746 3.467 1 97.38 85 PHE A CA 1
ATOM 664 C C . PHE A 1 85 ? 7.254 7.402 4.457 1 97.38 85 PHE A C 1
ATOM 666 O O . PHE A 1 85 ? 7.137 7.199 5.668 1 97.38 85 PHE A O 1
ATOM 673 N N . THR A 1 86 ? 8.164 8.148 3.887 1 93.88 86 THR A N 1
ATOM 674 C CA . THR A 1 86 ? 9.172 8.836 4.684 1 93.88 86 THR A CA 1
ATOM 675 C C . THR A 1 86 ? 9 10.352 4.578 1 93.88 86 THR A C 1
ATOM 677 O O . THR A 1 86 ? 8.781 10.883 3.49 1 93.88 86 THR A O 1
ATOM 680 N N . ILE A 1 87 ? 9.023 10.977 5.699 1 93.69 87 ILE A N 1
ATOM 681 C CA . ILE A 1 87 ? 9.086 12.438 5.742 1 93.69 87 ILE A CA 1
ATOM 682 C C . ILE A 1 87 ? 10.531 12.883 5.957 1 93.69 87 ILE A C 1
ATOM 684 O O . ILE A 1 87 ? 11.094 12.672 7.031 1 93.69 87 ILE A O 1
ATOM 688 N N . ALA A 1 88 ? 11.055 13.484 4.934 1 90.62 88 ALA A N 1
ATOM 689 C CA . ALA A 1 88 ? 12.453 13.898 4.973 1 90.62 88 ALA A CA 1
ATOM 690 C C . ALA A 1 88 ? 12.586 15.344 5.438 1 90.62 88 ALA A C 1
ATOM 692 O O . ALA A 1 88 ? 13.641 15.758 5.914 1 90.62 88 ALA A O 1
ATOM 693 N N . ASP A 1 89 ? 11.562 16.094 5.25 1 93 89 ASP A N 1
ATOM 694 C CA . ASP A 1 89 ? 11.508 17.5 5.645 1 93 89 ASP A CA 1
ATOM 695 C C . ASP A 1 89 ? 10.266 17.797 6.484 1 93 89 ASP A C 1
ATOM 697 O O . ASP A 1 89 ? 9.156 17.859 5.957 1 93 89 ASP A O 1
ATOM 701 N N . ALA A 1 90 ? 10.492 18.047 7.734 1 93.94 90 ALA A N 1
ATOM 702 C CA . ALA A 1 90 ? 9.406 18.188 8.703 1 93.94 90 ALA A CA 1
ATOM 703 C C . ALA A 1 90 ? 8.586 19.453 8.422 1 93.94 90 ALA A C 1
ATOM 705 O O . ALA A 1 90 ? 7.477 19.609 8.945 1 93.94 90 ALA A O 1
ATOM 706 N N . ALA A 1 91 ? 9.117 20.344 7.672 1 93.88 91 ALA A N 1
ATOM 707 C CA . ALA A 1 91 ? 8.43 21.609 7.398 1 93.88 91 ALA A CA 1
ATOM 708 C C . ALA A 1 91 ? 7.395 21.438 6.289 1 93.88 91 ALA A C 1
ATOM 710 O O . ALA A 1 91 ? 6.531 22.297 6.098 1 93.88 91 ALA A O 1
ATOM 711 N N . GLN A 1 92 ? 7.48 20.375 5.562 1 92.75 92 GLN A N 1
ATOM 712 C CA . GLN A 1 92 ? 6.59 20.141 4.43 1 92.75 92 GLN A CA 1
ATOM 713 C C . GLN A 1 92 ? 5.305 19.453 4.875 1 92.75 92 GLN A C 1
ATOM 715 O O . GLN A 1 92 ? 5.328 18.594 5.758 1 92.75 92 GLN A O 1
ATOM 720 N N . HIS A 1 93 ? 4.25 19.859 4.242 1 94.69 93 HIS A N 1
ATOM 721 C CA . HIS A 1 93 ? 2.986 19.156 4.426 1 94.69 93 HIS A CA 1
ATOM 722 C C . HIS A 1 93 ? 2.922 17.906 3.551 1 94.69 93 HIS A C 1
ATOM 724 O O . HIS A 1 93 ? 3.223 17.969 2.355 1 94.69 93 HIS A O 1
ATOM 730 N N . TYR A 1 94 ? 2.551 16.859 4.129 1 95.81 94 TYR A N 1
ATOM 731 C CA . TYR A 1 94 ? 2.336 15.609 3.398 1 95.81 94 TYR A CA 1
ATOM 732 C C . TYR A 1 94 ? 0.85 15.289 3.291 1 95.81 94 TYR A C 1
ATOM 734 O O . TYR A 1 94 ? 0.23 14.867 4.27 1 95.81 94 TYR A O 1
ATOM 742 N N . HIS A 1 95 ? 0.292 15.539 2.115 1 96.94 95 HIS A N 1
ATOM 743 C CA . HIS A 1 95 ? -1.034 15.016 1.803 1 96.94 95 HIS A CA 1
ATOM 744 C C . HIS A 1 95 ? -0.944 13.664 1.108 1 96.94 95 HIS A C 1
ATOM 746 O O . HIS A 1 95 ? -0.389 13.555 0.012 1 96.94 95 HIS A O 1
ATOM 752 N N . VAL A 1 96 ? -1.435 12.602 1.746 1 98.25 96 VAL A N 1
ATOM 753 C CA . VAL A 1 96 ? -1.345 11.234 1.241 1 98.25 96 VAL A CA 1
ATOM 754 C C . VAL A 1 96 ? -2.746 10.656 1.068 1 98.25 96 VAL A C 1
ATOM 756 O O . VAL A 1 96 ? -3.279 10.023 1.982 1 98.25 96 VAL A O 1
ATOM 759 N N . PRO A 1 97 ? -3.303 10.82 -0.078 1 98.69 97 PRO A N 1
ATOM 760 C CA . PRO A 1 97 ? -4.656 10.312 -0.306 1 98.69 97 PRO A CA 1
ATOM 761 C C . PRO A 1 97 ? -4.676 8.82 -0.649 1 98.69 97 PRO A C 1
ATOM 763 O O . PRO A 1 97 ? -3.633 8.25 -0.976 1 98.69 97 PRO A O 1
ATOM 766 N N . LEU A 1 98 ? -5.801 8.219 -0.491 1 98.81 98 LEU A N 1
ATOM 767 C CA . LEU A 1 98 ? -6.043 6.875 -1.004 1 98.81 98 LEU A CA 1
ATOM 768 C C . LEU A 1 98 ? -7.188 6.875 -2.016 1 98.81 98 LEU A C 1
ATOM 770 O O . LEU A 1 98 ? -8.289 7.324 -1.707 1 98.81 98 LEU A O 1
ATOM 774 N N . LEU A 1 99 ? -6.895 6.523 -3.225 1 98.81 99 LEU A N 1
ATOM 775 C CA . LEU A 1 99 ? -7.891 6.191 -4.234 1 98.81 99 LEU A CA 1
ATOM 776 C C . LEU A 1 99 ? -8.148 4.688 -4.273 1 98.81 99 LEU A C 1
ATOM 778 O O . LEU A 1 99 ? -7.227 3.902 -4.512 1 98.81 99 LEU A O 1
ATOM 782 N N . CYS A 1 100 ? -9.422 4.305 -4.012 1 98.25 100 CYS A N 1
ATOM 783 C CA . CYS A 1 100 ? -9.578 2.859 -3.891 1 98.25 100 CYS A CA 1
ATOM 784 C C . CYS A 1 100 ? -10.906 2.4 -4.492 1 98.25 100 CYS A C 1
ATOM 786 O O . CYS A 1 100 ? -11.82 3.203 -4.668 1 98.25 100 CYS A O 1
ATOM 788 N N . SER A 1 101 ? -10.953 1.204 -4.938 1 97.62 101 SER A N 1
ATOM 789 C CA . SER A 1 101 ? -12.094 0.358 -5.289 1 97.62 101 SER A CA 1
ATOM 790 C C . SER A 1 101 ? -12.008 -0.995 -4.59 1 97.62 101 SER A C 1
ATOM 792 O O . SER A 1 101 ? -11.031 -1.282 -3.895 1 97.62 101 SER A O 1
ATOM 794 N N . PRO A 1 102 ? -13.062 -1.823 -4.738 1 95.5 102 PRO A N 1
ATOM 795 C CA . PRO A 1 102 ? -12.953 -3.139 -4.105 1 95.5 102 PRO A CA 1
ATOM 796 C C . PRO A 1 102 ? -11.758 -3.943 -4.621 1 95.5 102 PRO A C 1
ATOM 798 O O . PRO A 1 102 ? -11.289 -4.859 -3.943 1 95.5 102 PRO A O 1
ATOM 801 N N . TRP A 1 103 ? -11.172 -3.582 -5.816 1 95.75 103 TRP A N 1
ATOM 802 C CA . TRP A 1 103 ? -10.203 -4.48 -6.438 1 95.75 103 TRP A CA 1
ATOM 803 C C . TRP A 1 103 ? -8.93 -3.732 -6.809 1 95.75 103 TRP A C 1
ATOM 805 O O . TRP A 1 103 ? -8.055 -4.277 -7.488 1 95.75 103 TRP A O 1
ATOM 815 N N . SER A 1 104 ? -8.836 -2.475 -6.395 1 97.69 104 SER A N 1
ATOM 816 C CA . SER A 1 104 ? -7.66 -1.672 -6.711 1 97.69 104 SER A CA 1
ATOM 817 C C . SER A 1 104 ? -7.457 -0.559 -5.691 1 97.69 104 SER A C 1
ATOM 819 O O . SER A 1 104 ? -8.398 -0.16 -5.004 1 97.69 104 SER A O 1
ATOM 821 N N . PHE A 1 105 ? -6.262 -0.117 -5.562 1 98.62 105 PHE A N 1
ATOM 822 C CA . PHE A 1 105 ? -6 1.108 -4.816 1 98.62 105 PHE A CA 1
ATOM 823 C C . PHE A 1 105 ? -4.73 1.786 -5.324 1 98.62 105 PHE A C 1
ATOM 825 O O . PHE A 1 105 ? -3.936 1.173 -6.039 1 98.62 105 PHE A O 1
ATOM 832 N N . GLY A 1 106 ? -4.59 3.025 -4.984 1 98.69 106 GLY A N 1
ATOM 833 C CA . GLY A 1 106 ? -3.406 3.82 -5.277 1 98.69 106 GLY A CA 1
ATOM 834 C C . GLY A 1 106 ? -3.295 5.062 -4.414 1 98.69 106 GLY A C 1
ATOM 835 O O . GLY A 1 106 ? -4.254 5.441 -3.736 1 98.69 106 GLY A O 1
ATOM 836 N N . THR A 1 107 ? -2.162 5.574 -4.359 1 98.81 107 THR A N 1
ATOM 837 C CA . THR A 1 107 ? -1.863 6.773 -3.582 1 98.81 107 THR A CA 1
ATOM 838 C C . THR A 1 107 ? -0.728 7.562 -4.223 1 98.81 107 THR A C 1
ATOM 840 O O . THR A 1 107 ? -0.073 7.082 -5.148 1 98.81 107 THR A O 1
ATOM 843 N N . TYR A 1 108 ? -0.608 8.797 -3.814 1 97.94 108 TYR A N 1
ATOM 844 C CA . TYR A 1 108 ? 0.47 9.68 -4.238 1 97.94 108 TYR A CA 1
ATOM 845 C C . TYR A 1 108 ? 0.757 10.734 -3.172 1 97.94 108 TYR A C 1
ATOM 847 O O . TYR A 1 108 ? -0.059 10.953 -2.275 1 97.94 108 TYR A O 1
ATOM 855 N N . ARG A 1 109 ? 1.89 11.266 -3.279 1 96.44 109 ARG A N 1
ATOM 856 C CA . ARG A 1 109 ? 2.203 12.406 -2.42 1 96.44 109 ARG A CA 1
ATOM 857 C C . ARG A 1 109 ? 1.604 13.688 -2.975 1 96.44 109 ARG A C 1
ATOM 859 O O . ARG A 1 109 ? 2.057 14.203 -4 1 96.44 109 ARG A O 1
ATOM 866 N N . GLY A 1 110 ? 0.565 14.125 -2.246 1 91.44 110 GLY A N 1
ATOM 867 C CA . GLY A 1 110 ? -0.049 15.383 -2.633 1 91.44 110 GLY A CA 1
ATOM 868 C C . GLY A 1 110 ? 0.541 16.578 -1.913 1 91.44 110 GLY A C 1
ATOM 869 O O . GLY A 1 110 ? 1.356 16.422 -1.002 1 91.44 110 GLY A O 1
ATOM 870 N N . SER A 1 111 ? 0.279 17.875 -2.451 1 82.31 111 SER A N 1
ATOM 871 C CA . SER A 1 111 ? 0.721 19.125 -1.84 1 82.31 111 SER A CA 1
ATOM 872 C C . SER A 1 111 ? -0.34 19.688 -0.898 1 82.31 111 SER A C 1
ATOM 874 O O . SER A 1 111 ? -1.529 19.391 -1.053 1 82.31 111 SER A O 1
ATOM 876 N N . MET B 1 1 ? -3.859 -20.469 -13.789 1 79.06 1 MET B N 1
ATOM 877 C CA . MET B 1 1 ? -3.309 -21.375 -12.789 1 79.06 1 MET B CA 1
ATOM 878 C C . MET B 1 1 ? -3.139 -20.672 -11.445 1 79.06 1 MET B C 1
ATOM 880 O O . MET B 1 1 ? -3.033 -19.438 -11.398 1 79.06 1 MET B O 1
ATOM 884 N N . ALA B 1 2 ? -3.363 -21.344 -10.234 1 90.81 2 ALA B N 1
ATOM 885 C CA . ALA B 1 2 ? -3.299 -20.844 -8.867 1 90.81 2 ALA B CA 1
ATOM 886 C C . ALA B 1 2 ? -1.929 -20.25 -8.562 1 90.81 2 ALA B C 1
ATOM 888 O O . ALA B 1 2 ? -0.976 -20.453 -9.32 1 90.81 2 ALA B O 1
ATOM 889 N N . GLY B 1 3 ? -1.909 -19.391 -7.5 1 95.81 3 GLY B N 1
ATOM 890 C CA . GLY B 1 3 ? -0.642 -18.797 -7.094 1 95.81 3 GLY B CA 1
ATOM 891 C C . GLY B 1 3 ? -0.65 -17.281 -7.117 1 95.81 3 GLY B C 1
ATOM 892 O O . GLY B 1 3 ? -1.709 -16.672 -7.246 1 95.81 3 GLY B O 1
ATOM 893 N N . ILE B 1 4 ? 0.522 -16.734 -6.797 1 97.81 4 ILE B N 1
ATOM 894 C CA . ILE B 1 4 ? 0.689 -15.289 -6.77 1 97.81 4 ILE B CA 1
ATOM 895 C C . ILE B 1 4 ? 1.804 -14.883 -7.734 1 97.81 4 ILE B C 1
ATOM 897 O O . ILE B 1 4 ? 2.916 -15.414 -7.664 1 97.81 4 ILE B O 1
ATOM 901 N N . SER B 1 5 ? 1.498 -14 -8.648 1 97.88 5 SER B N 1
ATOM 902 C CA . SER B 1 5 ? 2.49 -13.398 -9.531 1 97.88 5 SER B CA 1
ATOM 903 C C . SER B 1 5 ? 2.416 -11.875 -9.484 1 97.88 5 SER B C 1
ATOM 905 O O . SER B 1 5 ? 1.449 -11.312 -8.969 1 97.88 5 SER B O 1
ATOM 907 N N . THR B 1 6 ? 3.471 -11.242 -9.961 1 98.31 6 THR B N 1
ATOM 908 C CA . THR B 1 6 ? 3.482 -9.781 -9.961 1 98.31 6 THR B CA 1
ATOM 909 C C . THR B 1 6 ? 4.223 -9.258 -11.188 1 98.31 6 THR B C 1
ATOM 911 O O . THR B 1 6 ? 4.879 -10.016 -11.906 1 98.31 6 THR B O 1
ATOM 914 N N . HIS B 1 7 ? 3.949 -8.023 -11.461 1 98.25 7 HIS B N 1
ATOM 915 C CA . HIS B 1 7 ? 4.586 -7.188 -12.477 1 98.25 7 HIS B CA 1
ATOM 916 C C . HIS B 1 7 ? 4.754 -5.758 -11.977 1 98.25 7 HIS B C 1
ATOM 918 O O . HIS B 1 7 ? 3.805 -5.152 -11.477 1 98.25 7 HIS B O 1
ATOM 924 N N . VAL B 1 8 ? 6.004 -5.262 -12.078 1 98.81 8 VAL B N 1
ATOM 925 C CA . VAL B 1 8 ? 6.23 -3.895 -11.625 1 98.81 8 VAL B CA 1
ATOM 926 C C . VAL B 1 8 ? 6.512 -2.99 -12.82 1 98.81 8 VAL B C 1
ATOM 928 O O . VAL B 1 8 ? 7.371 -3.297 -13.648 1 98.81 8 VAL B O 1
ATOM 931 N N . LEU B 1 9 ? 5.781 -1.953 -12.938 1 98.81 9 LEU B N 1
ATOM 932 C CA . LEU B 1 9 ? 5.93 -0.968 -14.008 1 98.81 9 LEU B CA 1
ATOM 933 C C . LEU B 1 9 ? 6.285 0.401 -13.438 1 98.81 9 LEU B C 1
ATOM 935 O O . LEU B 1 9 ? 5.637 0.874 -12.5 1 98.81 9 LEU B O 1
ATOM 939 N N . ASP B 1 10 ? 7.332 1.052 -13.969 1 98.38 10 ASP B N 1
ATOM 940 C CA . ASP B 1 10 ? 7.605 2.469 -13.742 1 98.38 10 ASP B CA 1
ATOM 941 C C . ASP B 1 10 ? 6.734 3.344 -14.641 1 98.38 10 ASP B C 1
ATOM 943 O O . ASP B 1 10 ? 7.02 3.502 -15.828 1 98.38 10 ASP B O 1
ATOM 947 N N . VAL B 1 11 ? 5.785 3.902 -14.039 1 97.81 11 VAL B N 1
ATOM 948 C CA . VAL B 1 11 ? 4.812 4.617 -14.859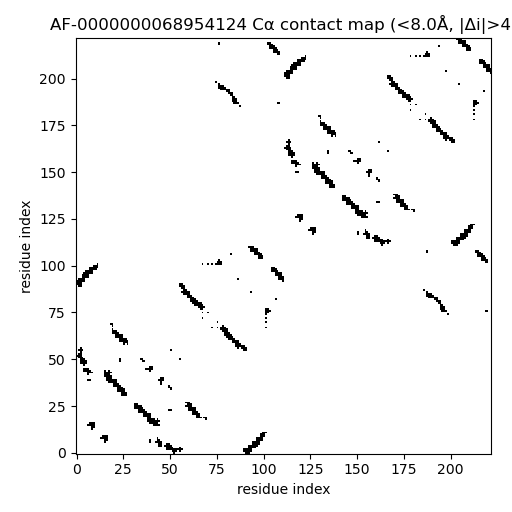 1 97.81 11 VAL B CA 1
ATOM 949 C C . VAL B 1 11 ? 5.367 5.984 -15.25 1 97.81 11 VAL B C 1
ATOM 951 O O . VAL B 1 11 ? 4.867 6.625 -16.172 1 97.81 11 VAL B O 1
ATOM 954 N N . SER B 1 12 ? 6.379 6.504 -14.531 1 95.62 12 SER B N 1
ATOM 955 C CA . SER B 1 12 ? 6.996 7.773 -14.906 1 95.62 12 SER B CA 1
ATOM 956 C C . SER B 1 12 ? 7.797 7.637 -16.203 1 95.62 12 SER B C 1
ATOM 958 O O . SER B 1 12 ? 7.996 8.617 -16.922 1 95.62 12 SER B O 1
ATOM 960 N N . LEU B 1 13 ? 8.195 6.48 -16.562 1 96.44 13 LEU B N 1
ATOM 961 C CA . LEU B 1 13 ? 8.977 6.238 -17.781 1 96.44 13 LEU B CA 1
ATOM 962 C C . LEU B 1 13 ? 8.203 5.355 -18.75 1 96.44 13 LEU B C 1
ATOM 964 O O . LEU B 1 13 ? 8.609 5.203 -19.906 1 96.44 13 LEU B O 1
ATOM 968 N N . GLY B 1 14 ? 7.145 4.77 -18.312 1 97.31 14 GLY B N 1
ATOM 969 C CA . GLY B 1 14 ? 6.359 3.863 -19.125 1 97.31 14 GLY B CA 1
ATOM 970 C C . GLY B 1 14 ? 7.09 2.576 -19.469 1 97.31 14 GLY B C 1
ATOM 971 O O . GLY B 1 14 ? 7.012 2.086 -20.594 1 97.31 14 GLY B O 1
ATOM 972 N N . ARG B 1 15 ? 7.812 2.041 -18.469 1 98.31 15 ARG B N 1
ATOM 973 C CA . ARG B 1 15 ? 8.617 0.849 -18.719 1 98.31 15 ARG B CA 1
ATOM 974 C C . ARG B 1 15 ? 8.578 -0.107 -17.531 1 98.31 15 ARG B C 1
ATOM 976 O O . ARG B 1 15 ? 8.367 0.318 -16.391 1 98.31 15 ARG B O 1
ATOM 983 N N . PRO B 1 16 ? 8.82 -1.447 -17.859 1 98.62 16 PRO B N 1
ATOM 984 C CA . PRO B 1 16 ? 8.953 -2.391 -16.75 1 98.62 16 PRO B CA 1
ATOM 985 C C . PRO B 1 16 ? 10.133 -2.072 -15.828 1 98.62 16 PRO B C 1
ATOM 987 O O . PRO B 1 16 ? 11.141 -1.533 -16.281 1 98.62 16 PRO B O 1
ATOM 990 N N . VAL B 1 17 ? 10 -2.346 -14.578 1 98.56 17 VAL B N 1
ATOM 991 C CA . VAL B 1 17 ? 11.07 -2.146 -13.609 1 98.56 17 VAL B CA 1
ATOM 992 C C . VAL B 1 17 ? 11.883 -3.432 -13.469 1 98.56 17 VAL B C 1
ATOM 994 O O . VAL B 1 17 ? 11.359 -4.453 -13.016 1 98.56 17 VAL B O 1
ATOM 997 N N . ALA B 1 18 ? 13.117 -3.434 -13.859 1 98.38 18 ALA B N 1
ATOM 998 C CA . ALA B 1 18 ? 14.023 -4.566 -13.688 1 98.38 18 ALA B CA 1
ATOM 999 C C . ALA B 1 18 ? 14.875 -4.406 -12.438 1 98.38 18 ALA B C 1
ATOM 1001 O O . ALA B 1 18 ? 15.32 -3.303 -12.117 1 98.38 18 ALA B O 1
ATOM 1002 N N . GLY B 1 19 ? 15.062 -5.52 -11.664 1 98.19 19 GLY B N 1
ATOM 1003 C CA . GLY B 1 19 ? 16.047 -5.566 -10.594 1 98.19 19 GLY B CA 1
ATOM 1004 C C . GLY B 1 19 ? 15.5 -5.102 -9.258 1 98.19 19 GLY B C 1
ATOM 1005 O O . GLY B 1 19 ? 16.25 -4.926 -8.297 1 98.19 19 GLY B O 1
ATOM 1006 N N . MET B 1 20 ? 14.234 -4.863 -9.18 1 98.5 20 MET B N 1
ATOM 1007 C CA . MET B 1 20 ? 13.664 -4.477 -7.895 1 98.5 20 MET B CA 1
ATOM 1008 C C . MET B 1 20 ? 13.461 -5.699 -7.004 1 98.5 20 MET B C 1
ATOM 1010 O O . MET B 1 20 ? 12.93 -6.719 -7.445 1 98.5 20 MET B O 1
ATOM 1014 N N . GLN B 1 21 ? 13.891 -5.559 -5.738 1 98.62 21 GLN B N 1
ATOM 1015 C CA . GLN B 1 21 ? 13.617 -6.605 -4.758 1 98.62 21 GLN B CA 1
ATOM 1016 C C . GLN B 1 21 ? 12.125 -6.664 -4.422 1 98.62 21 GLN B C 1
ATOM 1018 O O . GLN B 1 21 ? 11.492 -5.629 -4.211 1 98.62 21 GLN B O 1
ATOM 1023 N N . VAL B 1 22 ? 11.562 -7.855 -4.398 1 98.81 22 VAL B N 1
ATOM 1024 C CA . VAL B 1 22 ? 10.188 -8.141 -3.994 1 98.81 22 VAL B CA 1
ATOM 1025 C C . VAL B 1 22 ? 10.172 -9.297 -2.998 1 98.81 22 VAL B C 1
ATOM 1027 O O . VAL B 1 22 ? 10.875 -10.289 -3.18 1 98.81 22 VAL B O 1
ATOM 1030 N N . GLU B 1 23 ? 9.383 -9.125 -1.967 1 98.88 23 GLU B N 1
ATOM 1031 C CA . GLU B 1 23 ? 9.203 -10.164 -0.958 1 98.88 23 GLU B CA 1
ATOM 1032 C C . GLU B 1 23 ? 7.727 -10.508 -0.788 1 98.88 23 GLU B C 1
ATOM 1034 O O . GLU B 1 23 ? 6.859 -9.633 -0.868 1 98.88 23 GLU B O 1
ATOM 1039 N N . LEU B 1 24 ? 7.492 -11.781 -0.543 1 98.81 24 LEU B N 1
ATOM 1040 C CA . LEU B 1 24 ? 6.152 -12.25 -0.196 1 98.81 24 LEU B CA 1
ATOM 1041 C C . LEU B 1 24 ? 6.121 -12.797 1.228 1 98.81 24 LEU B C 1
ATOM 1043 O O . LEU B 1 24 ? 6.949 -13.633 1.597 1 98.81 24 LEU B O 1
ATOM 1047 N N . PHE B 1 25 ? 5.152 -12.297 1.998 1 98.69 25 PHE B N 1
ATOM 1048 C CA . PHE B 1 25 ? 5 -12.727 3.383 1 98.69 25 PHE B CA 1
ATOM 1049 C C . PHE B 1 25 ? 3.625 -13.352 3.607 1 98.69 25 PHE B C 1
ATOM 1051 O O . PHE B 1 25 ? 2.639 -12.922 3 1 98.69 25 PHE B O 1
ATOM 1058 N N . ASP B 1 26 ? 3.605 -14.398 4.453 1 98.19 26 ASP B N 1
ATOM 1059 C CA . ASP B 1 26 ? 2.385 -14.805 5.145 1 98.19 26 ASP B CA 1
ATOM 1060 C C . ASP B 1 26 ? 2.15 -13.953 6.387 1 98.19 26 ASP B C 1
ATOM 1062 O O . ASP B 1 26 ? 2.885 -14.062 7.371 1 98.19 26 ASP B O 1
ATOM 1066 N N . VAL B 1 27 ? 1.088 -13.156 6.359 1 97.31 27 VAL B N 1
ATOM 1067 C CA . VAL B 1 27 ? 0.926 -12.203 7.453 1 97.31 27 VAL B CA 1
ATOM 1068 C C . VAL B 1 27 ? -0.161 -12.688 8.406 1 97.31 27 VAL B C 1
ATOM 1070 O O . VAL B 1 27 ? -0.557 -11.969 9.328 1 97.31 27 VAL B O 1
ATOM 1073 N N . ALA B 1 28 ? -0.656 -13.828 8.219 1 94.56 28 ALA B N 1
ATOM 1074 C CA . ALA B 1 28 ? -1.553 -14.453 9.188 1 94.56 28 ALA B CA 1
ATOM 1075 C C . ALA B 1 28 ? -0.788 -14.922 10.422 1 94.56 28 ALA B C 1
ATOM 1077 O O . ALA B 1 28 ? -1.383 -15.156 11.477 1 94.56 28 ALA B O 1
ATOM 1078 N N . THR B 1 29 ? 0.499 -15.094 10.234 1 91.31 29 THR B N 1
ATOM 1079 C CA . THR B 1 29 ? 1.346 -15.484 11.352 1 91.31 29 THR B CA 1
ATOM 1080 C C . THR B 1 29 ? 1.938 -14.258 12.039 1 91.31 29 THR B C 1
ATOM 1082 O O . THR B 1 29 ? 2.09 -13.203 11.414 1 91.31 29 THR B O 1
ATOM 1085 N N . GLN B 1 30 ? 2.234 -14.383 13.344 1 88.44 30 GLN B N 1
ATOM 1086 C CA . GLN B 1 30 ? 2.9 -13.328 14.094 1 88.44 30 GLN B CA 1
ATOM 1087 C C . GLN B 1 30 ? 4.168 -13.844 14.773 1 88.44 30 GLN B C 1
ATOM 1089 O O . GLN B 1 30 ? 4.102 -14.695 15.656 1 88.44 30 GLN B O 1
ATOM 1094 N N . PRO B 1 31 ? 5.375 -13.484 14.367 1 93.44 31 PRO B N 1
ATOM 1095 C CA . PRO B 1 31 ? 5.586 -12.453 13.344 1 93.44 31 PRO B CA 1
ATOM 1096 C C . PRO B 1 31 ? 5.324 -12.961 11.93 1 93.44 31 PRO B C 1
ATOM 1098 O O . PRO B 1 31 ? 5.234 -14.18 11.719 1 93.44 31 PRO B O 1
ATOM 1101 N N . PRO B 1 32 ? 5.125 -12.008 10.945 1 96.38 32 PRO B N 1
ATOM 1102 C CA . PRO B 1 32 ? 4.949 -12.445 9.555 1 96.38 32 PRO B CA 1
ATOM 1103 C C . PRO B 1 32 ? 6.059 -13.391 9.094 1 96.38 32 PRO B C 1
ATOM 1105 O O . PRO B 1 32 ? 7.227 -13.188 9.438 1 96.38 32 PRO B O 1
ATOM 1108 N N . ARG B 1 33 ? 5.664 -14.32 8.266 1 97.75 33 ARG B N 1
ATOM 1109 C CA . ARG B 1 33 ? 6.621 -15.305 7.77 1 97.75 33 ARG B CA 1
ATOM 1110 C C . ARG B 1 33 ? 6.988 -15.031 6.316 1 97.75 33 ARG B C 1
ATOM 1112 O O . ARG B 1 33 ? 6.109 -14.938 5.457 1 97.75 33 ARG B O 1
ATOM 1119 N N . LEU B 1 34 ? 8.289 -14.969 6.074 1 98.5 34 LEU B N 1
ATOM 1120 C CA . LEU B 1 34 ? 8.789 -14.789 4.7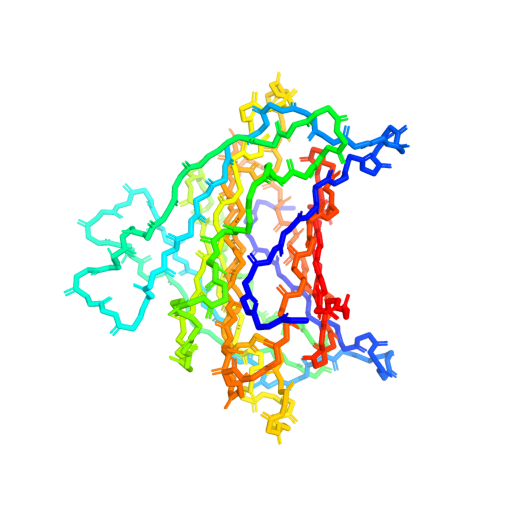15 1 98.5 34 LEU B CA 1
ATOM 1121 C C . LEU B 1 34 ? 8.602 -16.062 3.9 1 98.5 34 LEU B C 1
ATOM 1123 O O . LEU B 1 34 ? 9.023 -17.141 4.32 1 98.5 34 LEU B O 1
ATOM 1127 N N . ILE B 1 35 ? 7.953 -15.977 2.756 1 98.12 35 ILE B N 1
ATOM 1128 C CA . ILE B 1 35 ? 7.699 -17.109 1.878 1 98.12 35 ILE B CA 1
ATOM 1129 C C . ILE B 1 35 ? 8.711 -17.125 0.734 1 98.12 35 ILE B C 1
ATOM 1131 O O . ILE B 1 35 ? 9.258 -18.172 0.383 1 98.12 35 ILE B O 1
ATOM 1135 N N . ALA B 1 36 ? 8.898 -15.961 0.12 1 98.19 36 ALA B N 1
ATOM 1136 C CA . ALA B 1 36 ? 9.797 -15.836 -1.03 1 98.19 36 ALA B CA 1
ATOM 1137 C C . ALA B 1 36 ? 10.422 -14.445 -1.092 1 98.19 36 ALA B C 1
ATOM 1139 O O . ALA B 1 36 ? 9.828 -13.477 -0.622 1 98.19 36 ALA B O 1
ATOM 1140 N N . ARG B 1 37 ? 11.57 -14.352 -1.576 1 98.69 37 ARG B N 1
ATOM 1141 C CA . ARG B 1 37 ? 12.305 -13.133 -1.9 1 98.69 37 ARG B CA 1
ATOM 1142 C C . ARG B 1 37 ? 12.977 -13.25 -3.262 1 98.69 37 ARG B C 1
ATOM 1144 O O . ARG B 1 37 ? 13.656 -14.242 -3.541 1 98.69 37 ARG B O 1
ATOM 1151 N N . THR B 1 38 ? 12.773 -12.312 -4.066 1 98.5 38 THR B N 1
ATOM 1152 C CA . THR B 1 38 ? 13.39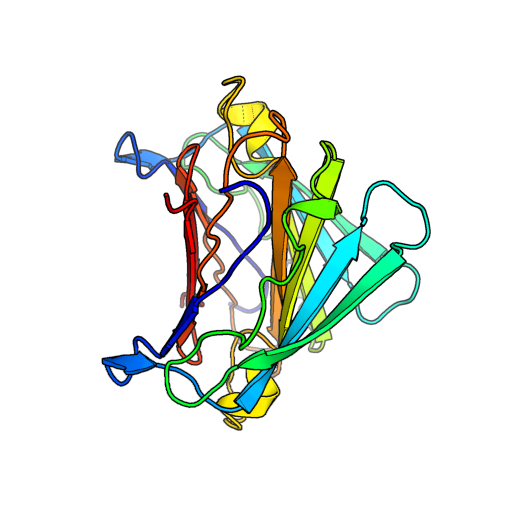1 -12.336 -5.391 1 98.5 38 THR B CA 1
ATOM 1153 C C . THR B 1 38 ? 13.531 -10.922 -5.945 1 98.5 38 THR B C 1
ATOM 1155 O O . THR B 1 38 ? 13.367 -9.945 -5.215 1 98.5 38 THR B O 1
ATOM 1158 N N . ARG B 1 39 ? 14.031 -10.789 -7.199 1 98.62 39 ARG B N 1
ATOM 1159 C CA . ARG B 1 39 ? 14.125 -9.531 -7.934 1 98.62 39 ARG B CA 1
ATOM 1160 C C . ARG B 1 39 ? 13.406 -9.625 -9.273 1 98.62 39 ARG B C 1
ATOM 1162 O O . ARG B 1 39 ? 13.406 -10.68 -9.914 1 98.62 39 ARG B O 1
ATOM 1169 N N . THR B 1 40 ? 12.797 -8.547 -9.633 1 98.75 40 THR B N 1
ATOM 1170 C CA . THR B 1 40 ? 12.133 -8.531 -10.93 1 98.75 40 THR B CA 1
ATOM 1171 C C . THR B 1 40 ? 13.141 -8.688 -12.062 1 98.75 40 THR B C 1
ATOM 1173 O O . THR B 1 40 ? 14.281 -8.234 -11.953 1 98.75 40 THR B O 1
ATOM 1176 N N . ASN B 1 41 ? 12.719 -9.352 -13.156 1 98.69 41 ASN B N 1
ATOM 1177 C CA . ASN B 1 41 ? 13.57 -9.539 -14.328 1 98.69 41 ASN B CA 1
ATOM 1178 C C . ASN B 1 41 ? 13.438 -8.367 -15.305 1 98.69 41 ASN B C 1
ATOM 1180 O O . ASN B 1 41 ? 12.906 -7.316 -14.953 1 98.69 41 ASN B O 1
ATOM 1184 N N . HIS B 1 42 ? 13.938 -8.5 -16.516 1 98.19 42 HIS B N 1
ATOM 1185 C CA . HIS B 1 42 ? 14 -7.422 -17.5 1 98.19 42 HIS B CA 1
ATOM 1186 C C . HIS B 1 42 ? 12.602 -6.977 -17.922 1 98.19 42 HIS B C 1
ATOM 1188 O O . HIS B 1 42 ? 12.422 -5.863 -18.406 1 98.19 42 HIS B O 1
ATOM 1194 N N . ASP B 1 43 ? 11.578 -7.828 -17.75 1 98.25 43 ASP B N 1
ATOM 1195 C CA . ASP B 1 43 ? 10.195 -7.508 -18.078 1 98.25 43 ASP B CA 1
ATOM 1196 C C . ASP B 1 43 ? 9.438 -6.992 -16.859 1 98.25 43 ASP B C 1
ATOM 1198 O O . ASP B 1 43 ? 8.211 -6.898 -16.891 1 98.25 43 ASP B O 1
ATOM 1202 N N . GLY B 1 44 ? 10.109 -6.742 -15.789 1 98.69 44 GLY B N 1
ATOM 1203 C CA . GLY B 1 44 ? 9.461 -6.266 -14.578 1 98.69 44 GLY B CA 1
ATOM 1204 C C . GLY B 1 44 ? 8.672 -7.344 -13.859 1 98.69 44 GLY B C 1
ATOM 1205 O O . GLY B 1 44 ? 7.805 -7.043 -13.031 1 98.69 44 GLY B O 1
ATOM 1206 N N . ARG B 1 45 ? 8.898 -8.578 -14.266 1 98.62 45 ARG B N 1
ATOM 1207 C CA . ARG B 1 45 ? 8.227 -9.742 -13.68 1 98.62 45 ARG B CA 1
ATOM 1208 C C . ARG B 1 45 ? 9.211 -10.586 -12.867 1 98.62 45 ARG B C 1
ATOM 1210 O O . ARG B 1 45 ? 10.406 -10.281 -12.82 1 98.62 45 ARG B O 1
ATOM 1217 N N . THR B 1 46 ? 8.68 -11.5 -12.086 1 98.12 46 THR B N 1
ATOM 1218 C CA . THR B 1 46 ? 9.531 -12.516 -11.477 1 98.12 46 THR B CA 1
ATOM 1219 C C . THR B 1 46 ? 9.617 -13.758 -12.359 1 98.12 46 THR B C 1
ATOM 1221 O O . THR B 1 46 ? 8.648 -14.102 -13.047 1 98.12 46 THR B O 1
ATOM 1224 N N . ASP B 1 47 ? 10.781 -14.43 -12.297 1 97.56 47 ASP B N 1
ATOM 1225 C CA . ASP B 1 47 ? 10.992 -15.57 -13.18 1 97.56 47 ASP B CA 1
ATOM 1226 C C . ASP B 1 47 ? 10.055 -16.719 -12.82 1 97.56 47 ASP B C 1
ATOM 1228 O O . ASP B 1 47 ? 9.688 -17.516 -13.68 1 97.56 47 ASP B O 1
ATOM 1232 N N . THR B 1 48 ? 9.75 -16.922 -11.625 1 96.69 48 THR B N 1
ATOM 1233 C CA . THR B 1 48 ? 8.773 -17.875 -11.125 1 96.69 48 THR B CA 1
ATOM 1234 C C . THR B 1 48 ? 7.727 -17.172 -10.258 1 96.69 48 THR B C 1
ATOM 1236 O O . THR B 1 48 ? 7.984 -16.094 -9.719 1 96.69 48 THR B O 1
ATOM 1239 N N . PRO B 1 49 ? 6.531 -17.766 -10.227 1 97.06 49 PRO B N 1
ATOM 1240 C CA . PRO B 1 49 ? 5.539 -17.141 -9.352 1 97.06 49 PRO B CA 1
ATOM 1241 C C . PRO B 1 49 ? 6.051 -16.953 -7.922 1 97.06 49 PRO B C 1
ATOM 1243 O O . PRO B 1 49 ? 6.812 -17.797 -7.422 1 97.06 49 PRO B O 1
ATOM 1246 N N . MET B 1 50 ? 5.594 -15.859 -7.312 1 98.06 50 MET B N 1
ATOM 1247 C CA . MET B 1 50 ? 5.965 -15.586 -5.926 1 98.06 50 MET B CA 1
ATOM 1248 C C . MET B 1 50 ? 5.461 -16.688 -5 1 98.06 50 MET B C 1
ATOM 1250 O O . MET B 1 50 ? 6.113 -17.031 -4.012 1 98.06 50 MET B O 1
ATOM 1254 N N . LEU B 1 51 ? 4.312 -17.156 -5.219 1 97.75 51 LEU B N 1
ATOM 1255 C CA . LEU B 1 51 ? 3.746 -18.375 -4.656 1 97.75 51 LEU B CA 1
ATOM 1256 C C . LEU B 1 51 ? 3.359 -19.359 -5.762 1 97.75 51 LEU B C 1
ATOM 1258 O O . LEU B 1 51 ? 2.379 -19.125 -6.477 1 97.75 51 LEU B O 1
ATOM 1262 N N . PRO B 1 52 ? 4.102 -20.438 -5.922 1 95.69 52 PRO B N 1
ATOM 1263 C CA . PRO B 1 52 ? 3.773 -21.375 -7 1 95.69 52 PRO B CA 1
ATOM 1264 C C . PRO B 1 52 ? 2.438 -22.078 -6.781 1 95.69 52 PRO B C 1
ATOM 1266 O O . PRO B 1 52 ? 1.972 -22.188 -5.641 1 95.69 52 PRO B O 1
ATOM 1269 N N . PRO B 1 53 ? 1.915 -22.547 -7.891 1 94.88 53 PRO B N 1
ATOM 1270 C CA . PRO B 1 53 ? 0.613 -23.219 -7.801 1 94.88 53 PRO B CA 1
ATOM 1271 C C . PRO B 1 53 ? 0.596 -24.344 -6.77 1 94.88 53 PRO B C 1
ATOM 1273 O O . PRO B 1 53 ? -0.403 -24.531 -6.066 1 94.88 53 PRO B O 1
ATOM 1276 N N . ALA B 1 54 ? 1.64 -25.062 -6.609 1 95.12 54 ALA B N 1
ATOM 1277 C CA . ALA B 1 54 ? 1.708 -26.219 -5.715 1 95.12 54 ALA B CA 1
ATOM 1278 C C . ALA B 1 54 ? 1.562 -25.781 -4.258 1 95.12 54 ALA B C 1
ATOM 1280 O O . ALA B 1 54 ? 1.231 -26.594 -3.393 1 95.12 54 ALA B O 1
ATOM 1281 N N . GLN B 1 55 ? 1.787 -24.531 -3.949 1 95.88 55 GLN B N 1
ATOM 1282 C CA . GLN B 1 55 ? 1.723 -24.016 -2.588 1 95.88 55 GLN B CA 1
ATOM 1283 C C . GLN B 1 55 ? 0.499 -23.125 -2.395 1 95.88 55 GLN B C 1
ATOM 1285 O O . GLN B 1 55 ? 0.344 -22.5 -1.348 1 95.88 55 GLN B O 1
ATOM 1290 N N . ALA B 1 56 ? -0.311 -23.047 -3.426 1 95.5 56 ALA B N 1
ATOM 1291 C CA . ALA B 1 56 ? -1.477 -22.172 -3.387 1 95.5 56 ALA B CA 1
ATOM 1292 C C . ALA B 1 56 ? -2.377 -22.5 -2.201 1 95.5 56 ALA B C 1
ATOM 1294 O O . ALA B 1 56 ? -2.648 -23.672 -1.933 1 95.5 56 ALA B O 1
ATOM 1295 N N . ARG B 1 57 ? -2.84 -21.516 -1.471 1 95.81 57 ARG B N 1
ATOM 1296 C CA . ARG B 1 57 ? -3.713 -21.641 -0.309 1 95.81 57 ARG B CA 1
ATOM 1297 C C . ARG B 1 57 ? -4.414 -20.328 -0.005 1 95.81 57 ARG B C 1
ATOM 1299 O O . ARG B 1 57 ? -3.947 -19.266 -0.412 1 95.81 57 ARG B O 1
ATOM 1306 N N . THR B 1 58 ? -5.52 -20.469 0.655 1 95.62 58 THR B N 1
ATOM 1307 C CA . THR B 1 58 ? -6.18 -19.281 1.183 1 95.62 58 THR B CA 1
ATOM 1308 C C . THR B 1 58 ? -5.344 -18.641 2.287 1 95.62 58 THR B C 1
ATOM 1310 O O . THR B 1 58 ? -4.508 -19.297 2.904 1 95.62 58 THR B O 1
ATOM 1313 N N . GLY B 1 59 ? -5.523 -17.344 2.488 1 95.06 59 GLY B N 1
ATOM 1314 C CA . GLY B 1 59 ? -4.793 -16.688 3.557 1 95.06 59 GLY B CA 1
ATOM 1315 C C . GLY B 1 59 ? -4.598 -15.195 3.311 1 95.06 59 GLY B C 1
ATOM 1316 O O . GLY B 1 59 ? -5.203 -14.625 2.4 1 95.06 59 GLY B O 1
ATOM 1317 N N . GLU B 1 60 ? -3.922 -14.609 4.23 1 96.81 60 GLU B N 1
ATOM 1318 C CA . GLU B 1 60 ? -3.549 -13.195 4.172 1 96.81 60 GLU B CA 1
ATOM 1319 C C . GLU B 1 60 ? -2.068 -13.031 3.844 1 96.81 60 GLU B C 1
ATOM 1321 O O . GLU B 1 60 ? -1.207 -13.547 4.562 1 96.81 60 GLU B O 1
ATOM 1326 N N . PHE B 1 61 ? -1.833 -12.336 2.785 1 98.06 61 PHE B N 1
ATOM 1327 C CA . PHE B 1 61 ? -0.477 -12.203 2.266 1 98.06 61 PHE B CA 1
ATOM 1328 C C . PHE B 1 61 ? -0.095 -10.734 2.119 1 98.06 61 PHE B C 1
ATOM 1330 O O . PHE B 1 61 ? -0.962 -9.859 2.127 1 98.06 61 PHE B O 1
ATOM 1337 N N . GLU B 1 62 ? 1.16 -10.516 2.045 1 98.75 62 GLU B N 1
ATOM 1338 C CA . GLU B 1 62 ? 1.702 -9.18 1.783 1 98.75 62 GLU B CA 1
ATOM 1339 C C . GLU B 1 62 ? 2.895 -9.25 0.832 1 98.75 62 GLU B C 1
ATOM 1341 O O . GLU B 1 62 ? 3.848 -9.992 1.074 1 98.75 62 GLU B O 1
ATOM 1346 N N . LEU B 1 63 ? 2.77 -8.578 -0.267 1 98.81 63 LEU B N 1
ATOM 1347 C CA . LEU B 1 63 ? 3.941 -8.289 -1.086 1 98.81 63 LEU B CA 1
ATOM 1348 C C . LEU B 1 63 ? 4.617 -6.996 -0.63 1 98.81 63 LEU B C 1
ATOM 1350 O O . LEU B 1 63 ? 3.945 -5.996 -0.37 1 98.81 63 LEU B O 1
ATOM 1354 N N . ARG B 1 64 ? 5.895 -6.992 -0.508 1 98.81 64 ARG B N 1
ATOM 1355 C CA . ARG B 1 64 ? 6.672 -5.793 -0.213 1 98.81 64 ARG B CA 1
ATOM 1356 C C . ARG B 1 64 ? 7.621 -5.461 -1.361 1 98.81 64 ARG B C 1
ATOM 1358 O O . ARG B 1 64 ? 8.5 -6.254 -1.697 1 98.81 64 ARG B O 1
ATOM 1365 N N . PHE B 1 65 ? 7.383 -4.344 -1.976 1 98.81 65 PHE B N 1
ATOM 1366 C CA . PHE B 1 65 ? 8.211 -3.854 -3.072 1 98.81 65 PHE B CA 1
ATOM 1367 C C . PHE B 1 65 ? 9.227 -2.832 -2.57 1 98.81 65 PHE B C 1
ATOM 1369 O O . PHE B 1 65 ? 8.852 -1.828 -1.959 1 98.81 65 PHE B O 1
ATOM 1376 N N . TRP B 1 66 ? 10.461 -3.055 -2.844 1 97.88 66 TRP B N 1
ATOM 1377 C CA . TRP B 1 66 ? 11.523 -2.168 -2.375 1 97.88 66 TRP B CA 1
ATOM 1378 C C . TRP B 1 66 ? 11.773 -1.046 -3.377 1 97.88 66 TRP B C 1
ATOM 1380 O O . TRP B 1 66 ? 12.805 -1.034 -4.059 1 97.88 66 TRP B O 1
ATOM 1390 N N . VAL B 1 67 ? 10.984 -0.066 -3.365 1 97.25 67 VAL B N 1
ATOM 1391 C CA . VAL B 1 67 ? 10.836 0.944 -4.406 1 97.25 67 VAL B CA 1
ATOM 1392 C C . VAL B 1 67 ? 12.016 1.915 -4.359 1 97.25 67 VAL B C 1
ATOM 1394 O O . VAL B 1 67 ? 12.562 2.287 -5.398 1 97.25 67 VAL B O 1
ATOM 1397 N N . ALA B 1 68 ? 12.43 2.273 -3.188 1 94.25 68 ALA B N 1
ATOM 1398 C CA . ALA B 1 68 ? 13.453 3.309 -3.074 1 94.25 68 ALA B CA 1
ATOM 1399 C C . ALA B 1 68 ? 14.789 2.824 -3.635 1 94.25 68 ALA B C 1
ATOM 1401 O O . ALA B 1 68 ? 15.57 3.617 -4.164 1 94.25 68 ALA B O 1
ATOM 1402 N N . ASP B 1 69 ? 15.047 1.555 -3.5 1 93.56 69 ASP B N 1
ATOM 1403 C CA . ASP B 1 69 ? 16.281 0.989 -4.012 1 93.56 69 ASP B CA 1
ATOM 1404 C C . ASP B 1 69 ? 16.391 1.173 -5.523 1 93.56 69 ASP B C 1
ATOM 1406 O O . ASP B 1 69 ? 17.5 1.248 -6.07 1 93.56 69 ASP B O 1
ATOM 1410 N N . TYR B 1 70 ? 15.297 1.32 -6.199 1 94 70 TYR B N 1
ATOM 1411 C CA . TYR B 1 70 ? 15.25 1.456 -7.648 1 94 70 TYR B CA 1
ATOM 1412 C C . TYR B 1 70 ? 15.32 2.922 -8.062 1 94 70 TYR B C 1
ATOM 1414 O O . TYR B 1 70 ? 16.125 3.293 -8.922 1 94 70 TYR B O 1
ATOM 1422 N N . PHE B 1 71 ? 14.57 3.77 -7.555 1 93 71 PHE B N 1
ATOM 1423 C CA . PHE B 1 71 ? 14.477 5.156 -8 1 93 71 PHE B CA 1
ATOM 1424 C C . PHE B 1 71 ? 15.672 5.965 -7.504 1 93 71 PHE B C 1
ATOM 1426 O O . PHE B 1 71 ? 16.062 6.953 -8.133 1 93 71 PHE B O 1
ATOM 1433 N N . ARG B 1 72 ? 16.297 5.707 -6.461 1 85.38 72 ARG B N 1
ATOM 1434 C CA . ARG B 1 72 ? 17.5 6.297 -5.871 1 85.38 72 ARG B CA 1
ATOM 1435 C C . ARG B 1 72 ? 17.422 7.82 -5.883 1 85.38 72 ARG B C 1
ATOM 1437 O O . ARG B 1 72 ? 18.406 8.492 -6.211 1 85.38 72 ARG B O 1
ATOM 1444 N N . THR B 1 73 ? 16.312 8.469 -5.852 1 86.25 73 THR B N 1
ATOM 1445 C CA . THR B 1 73 ? 16.125 9.906 -5.668 1 86.25 73 THR B CA 1
ATOM 1446 C C . THR B 1 73 ? 15.867 10.234 -4.199 1 86.25 73 THR B C 1
ATOM 1448 O O . THR B 1 73 ? 15.188 9.477 -3.498 1 86.25 73 THR B O 1
ATOM 1451 N N . PRO B 1 74 ? 16.438 11.336 -3.789 1 82.5 74 PRO B N 1
ATOM 1452 C CA . PRO B 1 74 ? 16.297 11.672 -2.369 1 82.5 74 PRO B CA 1
ATOM 1453 C C . PRO B 1 74 ? 14.867 12.016 -1.976 1 82.5 74 PRO B C 1
ATOM 1455 O O . PRO B 1 74 ? 14.523 11.992 -0.79 1 82.5 74 PRO B O 1
ATOM 1458 N N . ASP B 1 75 ? 14.039 12.25 -2.914 1 85.44 75 ASP B N 1
ATOM 1459 C CA . ASP B 1 75 ? 12.703 12.711 -2.555 1 85.44 75 ASP B CA 1
ATOM 1460 C C . ASP B 1 75 ? 11.656 11.641 -2.836 1 85.44 75 ASP B C 1
ATOM 1462 O O . ASP B 1 75 ? 10.477 11.953 -3.033 1 85.44 75 ASP B O 1
ATOM 1466 N N . VAL B 1 76 ? 12.156 10.438 -2.889 1 90.75 76 VAL B N 1
ATOM 1467 C CA . VAL B 1 76 ? 11.203 9.359 -3.115 1 90.75 76 VAL B CA 1
ATOM 1468 C C . VAL B 1 76 ? 10.195 9.312 -1.969 1 90.75 76 VAL B C 1
ATOM 1470 O O . VAL B 1 76 ? 10.562 9.484 -0.804 1 90.75 76 VAL B O 1
ATOM 1473 N N . PHE B 1 77 ? 8.984 9.172 -2.365 1 92.81 77 PHE B N 1
ATOM 1474 C CA . PHE B 1 77 ? 7.867 9.18 -1.434 1 92.81 77 PHE B CA 1
ATOM 1475 C C . PHE B 1 77 ? 7.852 7.91 -0.589 1 92.81 77 PHE B C 1
ATOM 1477 O O . PHE B 1 77 ? 7.738 7.977 0.637 1 92.81 77 PHE B O 1
ATOM 1484 N N . ALA B 1 78 ? 7.949 6.734 -1.148 1 94.88 78 ALA B N 1
ATOM 1485 C CA . ALA B 1 78 ? 7.863 5.449 -0.46 1 94.88 78 ALA B CA 1
ATOM 1486 C C . ALA B 1 78 ? 9.164 4.668 -0.587 1 94.88 78 ALA B C 1
ATOM 1488 O O . ALA B 1 78 ? 9.727 4.551 -1.681 1 94.88 78 ALA B O 1
ATOM 1489 N N . ASP B 1 79 ? 9.695 4.168 0.55 1 94.75 79 ASP B N 1
ATOM 1490 C CA . ASP B 1 79 ? 10.852 3.275 0.537 1 94.75 79 ASP B CA 1
ATOM 1491 C C . ASP B 1 79 ? 10.438 1.85 0.179 1 94.75 79 ASP B C 1
ATOM 1493 O O . ASP B 1 79 ? 10.75 1.362 -0.909 1 94.75 79 ASP B O 1
ATOM 1497 N N . ILE B 1 80 ? 9.633 1.244 1.08 1 97.5 80 ILE B N 1
ATOM 1498 C CA . ILE B 1 80 ? 9.016 -0.058 0.847 1 97.5 80 ILE B CA 1
ATOM 1499 C C . ILE B 1 80 ? 7.504 0.103 0.692 1 97.5 80 ILE B C 1
ATOM 1501 O O . ILE B 1 80 ? 6.871 0.829 1.462 1 97.5 80 ILE B O 1
ATOM 1505 N N . VAL B 1 81 ? 6.941 -0.471 -0.385 1 98.56 81 VAL B N 1
ATOM 1506 C CA . VAL B 1 81 ? 5.5 -0.45 -0.597 1 98.56 81 VAL B CA 1
ATOM 1507 C C . VAL B 1 81 ? 4.902 -1.809 -0.234 1 98.56 81 VAL B C 1
ATOM 1509 O O . VAL B 1 81 ? 5.066 -2.783 -0.971 1 98.56 81 VAL B O 1
ATOM 1512 N N . PRO B 1 82 ? 4.238 -1.894 0.861 1 98.69 82 PRO B N 1
ATOM 1513 C CA . PRO B 1 82 ? 3.5 -3.117 1.179 1 98.69 82 PRO B CA 1
ATOM 1514 C C . PRO B 1 82 ? 2.145 -3.186 0.478 1 98.69 82 PRO B C 1
ATOM 1516 O O . PRO B 1 82 ? 1.421 -2.188 0.426 1 98.69 82 PRO B O 1
ATOM 1519 N N . VAL B 1 83 ? 1.865 -4.25 -0.134 1 98.75 83 VAL B N 1
ATOM 1520 C CA . VAL B 1 83 ? 0.552 -4.562 -0.688 1 98.75 83 VAL B CA 1
ATOM 1521 C C . VAL B 1 83 ? -0.026 -5.789 0.013 1 98.75 83 VAL B C 1
ATOM 1523 O O . VAL B 1 83 ? 0.41 -6.914 -0.234 1 98.75 83 VAL B O 1
ATOM 1526 N N . ARG B 1 84 ? -0.994 -5.547 0.846 1 98.19 84 ARG B N 1
ATOM 1527 C CA . ARG B 1 84 ? -1.64 -6.633 1.576 1 98.19 84 ARG B CA 1
ATOM 1528 C C . ARG B 1 84 ? -2.939 -7.055 0.897 1 98.19 84 ARG B C 1
ATOM 1530 O O . ARG B 1 84 ? -3.689 -6.207 0.402 1 98.19 84 ARG B O 1
ATOM 1537 N N . PHE B 1 85 ? -3.143 -8.32 0.849 1 97.19 85 PHE B N 1
ATOM 1538 C CA . PHE B 1 85 ? -4.363 -8.82 0.221 1 97.19 85 PHE B CA 1
ATOM 1539 C C . PHE B 1 85 ? -4.723 -10.203 0.753 1 97.19 85 PHE B C 1
ATOM 1541 O O . PHE B 1 85 ? -3.893 -10.867 1.374 1 97.19 85 PHE B O 1
ATOM 1548 N N . THR B 1 86 ? -5.949 -10.547 0.507 1 93.81 86 THR B N 1
ATOM 1549 C CA . THR B 1 86 ? -6.473 -11.828 0.96 1 93.81 86 THR B CA 1
ATOM 1550 C C . THR B 1 86 ? -6.805 -12.727 -0.228 1 93.81 86 THR B C 1
ATOM 1552 O O . THR B 1 86 ? -7.391 -12.273 -1.213 1 93.81 86 THR B O 1
ATOM 1555 N N . ILE B 1 87 ? -6.359 -13.93 -0.159 1 93.56 87 ILE B N 1
ATOM 1556 C CA . ILE B 1 87 ? -6.777 -14.953 -1.108 1 93.56 87 ILE B CA 1
ATOM 1557 C C . ILE B 1 87 ? -7.91 -15.781 -0.509 1 93.56 87 ILE B C 1
ATOM 1559 O O . ILE B 1 87 ? -7.703 -16.531 0.446 1 93.56 87 ILE B O 1
ATOM 1563 N N . ALA B 1 88 ? -9.055 -15.602 -1.088 1 90.5 88 ALA B N 1
ATOM 1564 C CA . ALA B 1 88 ? -10.25 -16.266 -0.575 1 90.5 88 ALA B CA 1
ATOM 1565 C C . ALA B 1 88 ? -10.477 -17.609 -1.28 1 90.5 88 ALA B C 1
ATOM 1567 O O . ALA B 1 88 ? -11.148 -18.5 -0.747 1 90.5 88 ALA B O 1
ATOM 1568 N N . ASP B 1 89 ? -9.977 -17.734 -2.459 1 92.94 89 ASP B N 1
ATOM 1569 C CA . ASP B 1 89 ? -10.094 -18.938 -3.27 1 92.94 89 ASP B CA 1
ATOM 1570 C C . ASP B 1 89 ? -8.727 -19.391 -3.783 1 92.94 89 ASP B C 1
ATOM 1572 O O . ASP B 1 89 ? -8.172 -18.797 -4.707 1 92.94 89 ASP B O 1
ATOM 1576 N N . ALA B 1 90 ? -8.258 -20.484 -3.264 1 93.94 90 ALA B N 1
ATOM 1577 C CA . ALA B 1 90 ? -6.906 -20.969 -3.533 1 93.94 90 ALA B CA 1
ATOM 1578 C C . ALA B 1 90 ? -6.758 -21.406 -4.988 1 93.94 90 ALA B C 1
ATOM 1580 O O . ALA B 1 90 ? -5.641 -21.578 -5.48 1 93.94 90 ALA B O 1
ATOM 1581 N N . ALA B 1 91 ? -7.852 -21.625 -5.645 1 93.88 91 ALA B N 1
ATOM 1582 C CA . ALA B 1 91 ? -7.805 -22.109 -7.023 1 93.88 91 ALA B CA 1
ATOM 1583 C C . ALA B 1 91 ? -7.578 -20.953 -7.996 1 93.88 91 ALA B C 1
ATOM 1585 O O . ALA B 1 91 ? -7.242 -21.188 -9.164 1 93.88 91 ALA B O 1
ATOM 1586 N N . GLN B 1 92 ? -7.77 -19.766 -7.551 1 92.75 92 GLN B N 1
ATOM 1587 C CA . GLN B 1 92 ? -7.648 -18.594 -8.422 1 92.75 92 GLN B CA 1
ATOM 1588 C C . GLN B 1 92 ? -6.215 -18.078 -8.461 1 92.75 92 GLN B C 1
ATOM 1590 O O . GLN B 1 92 ? -5.508 -18.125 -7.449 1 92.75 92 GLN B O 1
ATOM 1595 N N . HIS B 1 93 ? -5.84 -17.656 -9.625 1 94.69 93 HIS B N 1
ATOM 1596 C CA . HIS B 1 93 ? -4.562 -16.969 -9.766 1 94.69 93 HIS B CA 1
ATOM 1597 C C . HIS B 1 93 ? -4.668 -15.516 -9.336 1 94.69 93 HIS B C 1
ATOM 1599 O O . HIS B 1 93 ? -5.594 -14.812 -9.75 1 94.69 93 HIS B O 1
ATOM 1605 N N . TYR B 1 94 ? -3.777 -15.102 -8.555 1 95.75 94 TYR B N 1
ATOM 1606 C CA . TYR B 1 94 ? -3.691 -13.711 -8.148 1 95.75 94 TYR B CA 1
ATOM 1607 C C . TYR B 1 94 ? -2.508 -13.016 -8.812 1 95.75 94 TYR B C 1
ATOM 1609 O O . TYR B 1 94 ? -1.357 -13.227 -8.422 1 95.75 94 TYR B O 1
ATOM 1617 N N . HIS B 1 95 ? -2.811 -12.219 -9.844 1 96.88 95 HIS B N 1
ATOM 1618 C CA . HIS B 1 95 ? -1.816 -11.297 -10.375 1 96.88 95 HIS B CA 1
ATOM 1619 C C . HIS B 1 95 ? -1.918 -9.93 -9.703 1 96.88 95 HIS B C 1
ATOM 1621 O O . HIS B 1 95 ? -2.947 -9.258 -9.805 1 96.88 95 HIS B O 1
ATOM 1627 N N . VAL B 1 96 ? -0.883 -9.508 -8.969 1 98.19 96 VAL B N 1
ATOM 1628 C CA . VAL B 1 96 ? -0.873 -8.266 -8.203 1 98.19 96 VAL B CA 1
ATOM 1629 C C . VAL B 1 96 ? 0.277 -7.379 -8.68 1 98.19 96 VAL B C 1
ATOM 1631 O O . VAL B 1 96 ? 1.382 -7.441 -8.133 1 98.19 96 VAL B O 1
ATOM 1634 N N . PRO B 1 97 ? 0.02 -6.547 -9.617 1 98.69 97 PRO B N 1
ATOM 1635 C CA . PRO B 1 97 ? 1.082 -5.684 -10.141 1 98.69 97 PRO B CA 1
ATOM 1636 C C . PRO B 1 97 ? 1.304 -4.441 -9.273 1 98.69 97 PRO B C 1
ATOM 1638 O O . PRO B 1 97 ? 0.464 -4.113 -8.438 1 98.69 97 PRO B O 1
ATOM 1641 N N . LEU B 1 98 ? 2.428 -3.842 -9.445 1 98.81 98 LEU B N 1
ATOM 1642 C CA . LEU B 1 98 ? 2.688 -2.52 -8.883 1 98.81 98 LEU B CA 1
ATOM 1643 C C . LEU B 1 98 ? 3.004 -1.516 -9.984 1 98.81 98 LEU B C 1
ATOM 1645 O O . LEU B 1 98 ? 3.92 -1.73 -10.781 1 98.81 98 LEU B O 1
ATOM 1649 N N . LEU B 1 99 ? 2.188 -0.531 -10.109 1 98.81 99 LEU B N 1
ATOM 1650 C CA . LEU B 1 99 ? 2.482 0.659 -10.898 1 98.81 99 LEU B CA 1
ATOM 1651 C C . LEU B 1 99 ? 3.064 1.763 -10.023 1 98.81 99 LEU B C 1
ATOM 1653 O O . LEU B 1 99 ? 2.424 2.205 -9.062 1 98.81 99 LEU B O 1
ATOM 1657 N N . CYS B 1 100 ? 4.305 2.184 -10.375 1 98.31 100 CYS B N 1
ATOM 1658 C CA . CYS B 1 100 ? 4.887 3.111 -9.414 1 98.31 100 CYS B CA 1
ATOM 1659 C C . CYS B 1 100 ? 5.699 4.191 -10.117 1 98.31 100 CYS B C 1
ATOM 1661 O O . CYS B 1 100 ? 6.105 4.016 -11.266 1 98.31 100 CYS B O 1
ATOM 1663 N N . SER B 1 101 ? 5.805 5.312 -9.508 1 97.69 101 SER B N 1
ATOM 1664 C CA . SER B 1 101 ? 6.723 6.43 -9.727 1 97.69 101 SER B CA 1
ATOM 1665 C C . SER B 1 101 ? 7.422 6.832 -8.43 1 97.69 101 SER B C 1
ATOM 1667 O O . SER B 1 101 ? 7.133 6.285 -7.367 1 97.69 101 SER B O 1
ATOM 1669 N N . PRO B 1 102 ? 8.383 7.766 -8.523 1 95.69 102 PRO B N 1
ATOM 1670 C CA . PRO B 1 102 ? 9.008 8.188 -7.27 1 95.69 102 PRO B CA 1
ATOM 1671 C C . PRO B 1 102 ? 8 8.766 -6.277 1 95.69 102 PRO B C 1
ATOM 1673 O O . PRO B 1 102 ? 8.266 8.789 -5.07 1 95.69 102 PRO B O 1
ATOM 1676 N N . TRP B 1 103 ? 6.777 9.195 -6.73 1 95.88 103 TRP B N 1
ATOM 1677 C CA . TR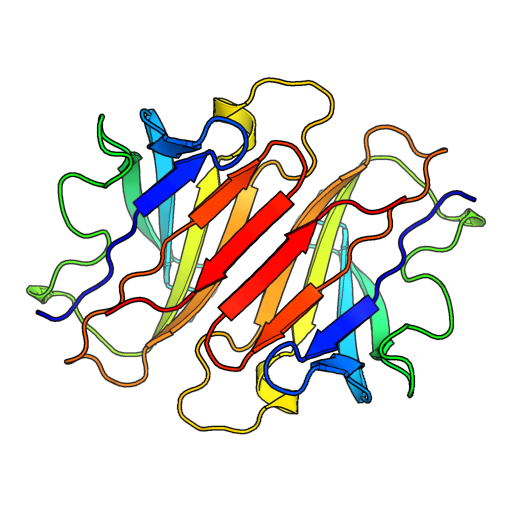P B 1 103 ? 5.914 9.969 -5.844 1 95.88 103 TRP B CA 1
ATOM 1678 C C . TRP B 1 103 ? 4.508 9.375 -5.805 1 95.88 103 TRP B C 1
ATOM 1680 O O . TRP B 1 103 ? 3.592 9.977 -5.238 1 95.88 103 TRP B O 1
ATOM 1690 N N . SER B 1 104 ? 4.336 8.219 -6.434 1 97.75 104 SER B N 1
ATOM 1691 C CA . SER B 1 104 ? 3.023 7.586 -6.465 1 97.75 104 SER B CA 1
ATOM 1692 C C . SER B 1 104 ? 3.145 6.078 -6.652 1 97.75 104 SER B C 1
ATOM 1694 O O . SER B 1 104 ? 4.16 5.59 -7.148 1 97.75 104 SER B O 1
ATOM 1696 N N . PHE B 1 105 ? 2.162 5.375 -6.227 1 98.62 105 PHE B N 1
ATOM 1697 C CA . PHE B 1 105 ? 2.047 3.965 -6.586 1 98.62 105 PHE B CA 1
ATOM 1698 C C . PHE B 1 105 ? 0.591 3.518 -6.566 1 98.62 105 PHE B C 1
ATOM 1700 O O . PHE B 1 105 ? -0.269 4.211 -6.02 1 98.62 105 PHE B O 1
ATOM 1707 N N . GLY B 1 106 ? 0.338 2.418 -7.184 1 98.69 106 GLY B N 1
ATOM 1708 C CA . GLY B 1 106 ? -0.962 1.766 -7.195 1 98.69 106 GLY B CA 1
ATOM 1709 C C . GLY B 1 106 ? -0.895 0.306 -7.598 1 98.69 106 GLY B C 1
ATOM 1710 O O . GLY B 1 106 ? 0.135 -0.161 -8.094 1 98.69 106 GLY B O 1
ATOM 1711 N N . THR B 1 107 ? -1.895 -0.38 -7.289 1 98.81 107 THR B N 1
ATOM 1712 C CA . THR B 1 107 ? -2.01 -1.801 -7.602 1 98.81 107 THR B CA 1
ATOM 1713 C C . THR B 1 107 ? -3.471 -2.195 -7.797 1 98.81 107 THR B C 1
ATOM 1715 O O . THR B 1 107 ? -4.375 -1.407 -7.512 1 98.81 107 THR B O 1
ATOM 1718 N N . TYR B 1 108 ? -3.66 -3.334 -8.391 1 97.94 108 TYR B N 1
ATOM 1719 C CA . TYR B 1 108 ? -4.977 -3.93 -8.586 1 97.94 108 TYR B CA 1
ATOM 1720 C C . TYR B 1 108 ? -4.879 -5.449 -8.672 1 97.94 108 TYR B C 1
ATOM 1722 O O . TYR B 1 108 ? -3.797 -5.996 -8.891 1 97.94 108 TYR B O 1
ATOM 1730 N N . ARG B 1 109 ? -5.961 -6.051 -8.453 1 96.31 109 ARG B N 1
ATOM 1731 C CA . ARG B 1 109 ? -6.023 -7.492 -8.672 1 96.31 109 ARG B CA 1
ATOM 1732 C C . ARG B 1 109 ? -6.215 -7.812 -10.148 1 96.31 109 ARG B C 1
ATOM 1734 O O . ARG B 1 109 ? -7.281 -7.559 -10.711 1 96.31 109 ARG B O 1
ATOM 1741 N N . GLY B 1 110 ? -5.109 -8.328 -10.703 1 91.25 110 GLY B N 1
ATOM 1742 C CA . GLY B 1 110 ? -5.188 -8.742 -12.094 1 91.25 110 GLY B CA 1
ATOM 1743 C C . GLY B 1 110 ? -5.574 -10.203 -12.266 1 91.25 110 GLY B C 1
ATOM 1744 O O . GLY B 1 110 ? -5.656 -10.945 -11.281 1 91.25 110 GLY B O 1
ATOM 1745 N N . SER B 1 111 ? -6.004 -10.633 -13.555 1 82.12 111 SER B N 1
ATOM 1746 C CA . SER B 1 111 ? -6.348 -12.008 -13.891 1 82.12 111 SER B CA 1
ATOM 1747 C C . SER B 1 111 ? -5.141 -12.766 -14.445 1 82.12 111 SER B C 1
ATOM 1749 O O . SER B 1 111 ? -4.211 -12.156 -14.977 1 82.12 111 SER B O 1
#

Radius of gyration: 16.9 Å; Cα contacts (8 Å, |Δi|>4): 620; chains: 2; bounding box: 36×50×37 Å

pLDDT: mean 95.99, std 3.84, range [79.06, 98.88]